Protein AF-A0A5R8MSC3-F1 (afdb_monomer)

Radius of gyration: 28.45 Å; Cα contacts (8 Å, |Δi|>4): 237; chains: 1; bounding box: 53×110×55 Å

Structure (mmCIF, N/CA/C/O backbone):
data_AF-A0A5R8MSC3-F1
#
_entry.id   AF-A0A5R8MSC3-F1
#
loop_
_atom_site.group_PDB
_atom_site.id
_atom_site.type_symbol
_atom_site.label_atom_id
_atom_site.label_alt_id
_atom_site.label_comp_id
_atom_site.label_asym_id
_atom_site.label_entity_id
_atom_site.label_seq_id
_atom_site.pdbx_PDB_ins_code
_atom_site.Cartn_x
_atom_site.Cartn_y
_atom_site.Cartn_z
_atom_site.occupancy
_atom_site.B_iso_or_equiv
_atom_site.auth_seq_id
_atom_site.auth_comp_id
_atom_site.auth_asym_id
_atom_site.auth_atom_id
_atom_site.pdbx_PDB_model_num
ATOM 1 N N . MET A 1 1 ? -16.675 35.770 7.345 1.00 39.44 1 MET A N 1
ATOM 2 C CA . MET A 1 1 ? -15.616 34.749 7.213 1.00 39.44 1 MET A CA 1
ATOM 3 C C . MET A 1 1 ? -14.345 35.502 6.873 1.00 39.44 1 MET A C 1
ATOM 5 O O . MET A 1 1 ? -14.343 36.122 5.819 1.00 39.44 1 MET A O 1
ATOM 9 N N . PRO A 1 2 ? -13.350 35.599 7.766 1.00 36.31 2 PRO A N 1
ATOM 10 C CA . PRO A 1 2 ? -12.109 36.269 7.411 1.00 36.31 2 PRO A CA 1
ATOM 11 C C . PRO A 1 2 ? -11.298 35.333 6.507 1.00 36.31 2 PRO A C 1
ATOM 13 O O . PRO A 1 2 ? -11.015 34.200 6.893 1.00 36.31 2 PRO A O 1
ATOM 16 N N . GLU A 1 3 ? -10.980 35.792 5.298 1.00 45.94 3 GLU A N 1
ATOM 17 C CA . GLU A 1 3 ? -9.987 35.163 4.428 1.00 45.94 3 GLU A CA 1
ATOM 18 C C . GLU A 1 3 ? -8.646 35.162 5.172 1.00 45.94 3 GLU A C 1
ATOM 20 O O . GLU A 1 3 ? -8.092 36.219 5.479 1.00 45.94 3 GLU A O 1
ATOM 25 N N . GLN A 1 4 ? -8.151 33.975 5.533 1.00 44.56 4 GLN A N 1
ATOM 26 C CA . GLN A 1 4 ? -6.782 33.839 6.017 1.00 44.56 4 GLN A CA 1
ATOM 27 C C . GLN A 1 4 ? -5.834 34.247 4.880 1.00 44.56 4 GLN A C 1
ATOM 29 O O . GLN A 1 4 ? -5.972 33.725 3.771 1.00 44.56 4 GLN A O 1
ATOM 34 N N . PRO A 1 5 ? -4.881 35.163 5.115 1.00 42.78 5 PRO A N 1
ATOM 35 C CA . PRO A 1 5 ? -3.926 35.543 4.089 1.00 42.78 5 PRO A CA 1
ATOM 36 C C . PRO A 1 5 ? -3.076 34.321 3.717 1.00 42.78 5 PRO A C 1
ATOM 38 O O . PRO A 1 5 ? -2.436 33.729 4.584 1.00 42.78 5 PRO A O 1
ATOM 41 N N . LEU A 1 6 ? -3.082 33.948 2.433 1.00 46.31 6 LEU A N 1
ATOM 42 C CA . LEU A 1 6 ? -2.172 32.965 1.837 1.00 46.31 6 LEU A CA 1
ATOM 43 C C . LEU A 1 6 ? -0.726 33.415 2.098 1.00 46.31 6 LEU A C 1
ATOM 45 O O . LEU A 1 6 ? -0.213 34.312 1.429 1.00 46.31 6 LEU A O 1
ATOM 49 N N . THR A 1 7 ? -0.080 32.841 3.112 1.00 52.81 7 THR A N 1
ATOM 50 C CA . THR A 1 7 ? 1.315 33.141 3.441 1.00 52.81 7 THR A CA 1
ATOM 51 C C . THR A 1 7 ? 2.248 32.393 2.487 1.00 52.81 7 THR A C 1
ATOM 53 O O . THR A 1 7 ? 1.992 31.252 2.106 1.00 52.81 7 THR A O 1
ATOM 56 N N . LEU A 1 8 ? 3.350 33.036 2.090 1.00 42.19 8 LEU A N 1
ATOM 57 C CA . LEU A 1 8 ? 4.358 32.461 1.187 1.00 42.19 8 LEU A CA 1
ATOM 58 C C . LEU A 1 8 ? 4.899 31.117 1.711 1.00 42.19 8 LEU A C 1
ATOM 60 O O . LEU A 1 8 ? 5.118 30.195 0.932 1.00 42.19 8 LEU A O 1
ATOM 64 N N . ASP A 1 9 ? 5.035 30.986 3.033 1.00 43.25 9 ASP A N 1
ATOM 65 C CA . ASP A 1 9 ? 5.458 29.749 3.694 1.00 43.25 9 ASP A CA 1
ATOM 66 C C . ASP A 1 9 ? 4.438 28.611 3.538 1.00 43.25 9 ASP A C 1
ATOM 68 O O . ASP A 1 9 ? 4.842 27.463 3.361 1.00 43.25 9 ASP A O 1
ATOM 72 N N . ALA A 1 10 ? 3.130 28.901 3.534 1.00 45.03 10 ALA A N 1
ATOM 73 C CA . ALA A 1 10 ? 2.102 27.891 3.272 1.00 45.03 10 ALA A CA 1
ATOM 74 C C . ALA A 1 10 ? 2.175 27.393 1.820 1.00 45.03 10 ALA A C 1
ATOM 76 O O . ALA A 1 10 ? 2.202 26.190 1.582 1.00 45.03 10 ALA A O 1
ATOM 77 N N . VAL A 1 11 ? 2.341 28.305 0.855 1.00 49.94 11 VAL A N 1
ATOM 78 C CA . VAL A 1 11 ? 2.483 27.961 -0.573 1.00 49.94 11 VAL A CA 1
ATOM 79 C C . VAL A 1 11 ? 3.760 27.152 -0.846 1.00 49.94 11 VAL A C 1
ATOM 81 O O . VAL A 1 11 ? 3.742 26.195 -1.618 1.00 49.94 11 VAL A O 1
ATOM 84 N N . LEU A 1 12 ? 4.878 27.504 -0.202 1.00 44.25 12 LEU A N 1
ATOM 85 C CA . LEU A 1 12 ? 6.143 26.770 -0.325 1.00 44.25 12 LEU A CA 1
ATOM 86 C C . LEU A 1 12 ? 6.082 25.390 0.346 1.00 44.25 12 LEU A C 1
ATOM 88 O O . LEU A 1 12 ? 6.672 24.437 -0.167 1.00 44.25 12 LEU A O 1
ATOM 92 N N . THR A 1 13 ? 5.355 25.270 1.459 1.00 59.59 13 THR A N 1
ATOM 93 C CA . THR A 1 13 ? 5.115 23.986 2.132 1.00 59.59 13 THR A CA 1
ATOM 94 C C . THR A 1 13 ? 4.246 23.080 1.262 1.00 59.59 13 THR A C 1
ATOM 96 O O . THR A 1 13 ? 4.599 21.919 1.051 1.00 59.59 13 THR A O 1
ATOM 99 N N . ASP A 1 14 ? 3.183 23.621 0.667 1.00 60.06 14 ASP A N 1
ATOM 100 C CA . ASP A 1 14 ? 2.300 22.886 -0.237 1.00 60.06 14 ASP A CA 1
ATOM 101 C C . ASP A 1 14 ? 3.045 22.403 -1.493 1.00 60.06 14 ASP A C 1
ATOM 103 O O . ASP A 1 14 ? 2.946 21.229 -1.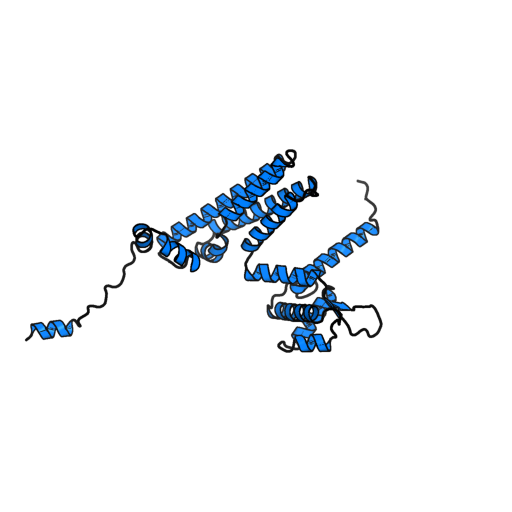855 1.00 60.06 14 ASP A O 1
ATOM 107 N N . GLU A 1 15 ? 3.878 23.239 -2.124 1.00 69.12 15 GLU A N 1
ATOM 108 C CA . GLU A 1 15 ? 4.676 22.816 -3.288 1.00 69.12 15 GLU A CA 1
ATOM 109 C C . GLU A 1 15 ? 5.750 21.782 -2.905 1.00 69.12 15 GLU A C 1
ATOM 111 O O . GLU A 1 15 ? 6.013 20.835 -3.654 1.00 69.12 15 GLU A O 1
ATOM 116 N N . ALA A 1 16 ? 6.352 21.891 -1.715 1.00 67.06 16 ALA A N 1
ATOM 117 C CA . ALA A 1 16 ? 7.293 20.890 -1.214 1.00 67.06 16 ALA A CA 1
ATOM 118 C C . ALA A 1 16 ? 6.611 19.527 -0.998 1.00 67.06 16 ALA A C 1
ATOM 120 O O . ALA A 1 16 ? 7.156 18.489 -1.402 1.00 67.06 16 ALA A O 1
ATOM 121 N N . VAL A 1 17 ? 5.403 19.523 -0.435 1.00 66.50 17 VAL A N 1
ATOM 122 C CA . VAL A 1 17 ? 4.570 18.328 -0.251 1.00 66.50 17 VAL A CA 1
ATOM 123 C C . VAL A 1 17 ? 4.175 17.732 -1.606 1.00 66.50 17 VAL A C 1
ATOM 125 O O . VAL A 1 17 ? 4.428 16.550 -1.858 1.00 66.50 17 VAL A O 1
ATOM 128 N N . LEU A 1 18 ? 3.678 18.551 -2.537 1.00 69.19 18 LEU A N 1
ATOM 129 C CA . LEU A 1 18 ? 3.326 18.126 -3.897 1.00 69.19 18 LEU A CA 1
ATOM 130 C C . LEU A 1 18 ? 4.524 17.543 -4.652 1.00 69.19 18 LEU A C 1
ATOM 132 O O . LEU A 1 18 ? 4.409 16.504 -5.306 1.00 69.19 18 LEU A O 1
ATOM 136 N N . SER A 1 19 ? 5.703 18.153 -4.525 1.00 72.44 19 SER A N 1
ATOM 137 C CA . SER A 1 19 ? 6.930 17.632 -5.130 1.00 72.44 19 SER A CA 1
ATOM 138 C C . SER A 1 19 ? 7.329 16.266 -4.561 1.00 72.44 19 SER A C 1
ATOM 140 O O . SER A 1 19 ? 7.958 15.466 -5.256 1.00 72.44 19 SER A O 1
ATOM 142 N N . THR A 1 20 ? 6.987 15.986 -3.302 1.00 71.50 20 THR A N 1
ATOM 143 C CA . THR A 1 20 ? 7.255 14.701 -2.646 1.00 71.50 20 THR A CA 1
ATOM 144 C C . THR A 1 20 ? 6.290 13.635 -3.153 1.00 71.50 20 THR A C 1
ATOM 146 O O . THR A 1 20 ? 6.746 12.562 -3.545 1.00 71.50 20 THR A O 1
ATOM 149 N N . TYR A 1 21 ? 4.996 13.954 -3.272 1.00 69.38 21 TYR A N 1
ATOM 150 C CA . TYR A 1 21 ? 4.009 13.057 -3.882 1.00 69.38 21 TYR A CA 1
ATOM 151 C C . TYR A 1 21 ? 4.356 12.710 -5.333 1.00 69.38 21 TYR A C 1
ATOM 153 O O . TYR A 1 21 ? 4.393 11.531 -5.688 1.00 69.38 21 TYR A O 1
ATOM 161 N N . ARG A 1 22 ? 4.702 13.709 -6.159 1.00 77.38 22 ARG A N 1
ATOM 162 C CA . ARG A 1 22 ? 5.134 13.486 -7.553 1.00 77.38 22 ARG A CA 1
ATOM 163 C C . ARG A 1 22 ? 6.330 12.535 -7.626 1.00 77.38 22 ARG A C 1
ATOM 165 O O . ARG A 1 22 ? 6.333 11.614 -8.435 1.00 77.38 22 ARG A O 1
ATOM 172 N N . ARG A 1 23 ? 7.323 12.719 -6.748 1.00 78.69 23 ARG A N 1
ATOM 173 C CA . ARG A 1 23 ? 8.507 11.850 -6.683 1.00 78.69 23 ARG A CA 1
ATOM 174 C C . ARG A 1 23 ? 8.166 10.433 -6.240 1.00 78.69 23 ARG A C 1
ATOM 176 O O . ARG A 1 23 ? 8.710 9.497 -6.818 1.00 78.69 23 ARG A O 1
ATOM 183 N N . MET A 1 24 ? 7.289 10.275 -5.253 1.00 74.62 24 MET A N 1
ATOM 184 C CA . MET A 1 24 ? 6.881 8.970 -4.727 1.00 74.62 24 MET A CA 1
ATOM 185 C C . MET A 1 24 ? 6.206 8.106 -5.799 1.00 74.62 24 MET A C 1
ATOM 187 O O . MET A 1 24 ? 6.520 6.928 -5.918 1.00 74.62 24 MET A O 1
ATOM 191 N N . PHE A 1 25 ? 5.355 8.696 -6.640 1.00 71.38 25 PHE A N 1
ATOM 192 C CA . PHE A 1 25 ? 4.614 7.958 -7.672 1.00 71.38 25 PHE A CA 1
ATOM 193 C C . PHE A 1 25 ? 5.224 8.040 -9.077 1.00 71.38 25 PHE A C 1
ATOM 195 O O . PHE A 1 25 ? 4.659 7.504 -10.027 1.00 71.38 25 PHE A O 1
ATOM 202 N N . ALA A 1 26 ? 6.401 8.652 -9.237 1.00 76.25 26 ALA A N 1
ATOM 203 C CA . ALA A 1 26 ? 7.040 8.816 -10.545 1.00 76.25 26 ALA A CA 1
ATOM 204 C C . ALA A 1 26 ? 7.298 7.485 -11.270 1.00 76.25 26 ALA A C 1
ATOM 206 O O . ALA A 1 26 ? 7.206 7.402 -12.497 1.00 76.25 26 ALA A O 1
ATOM 207 N N . ALA A 1 27 ? 7.565 6.423 -10.508 1.00 68.94 27 ALA A N 1
ATOM 208 C CA . ALA A 1 27 ? 7.772 5.079 -11.031 1.00 68.94 27 ALA A CA 1
ATOM 209 C C . ALA A 1 27 ? 6.510 4.473 -11.688 1.00 68.94 27 ALA A C 1
ATOM 211 O O . ALA A 1 27 ? 6.629 3.592 -12.534 1.00 68.94 27 ALA A O 1
ATOM 212 N N . LEU A 1 28 ? 5.331 5.015 -11.372 1.00 64.75 28 LEU A N 1
ATOM 213 C CA . LEU A 1 28 ? 4.032 4.638 -11.928 1.00 64.75 28 LEU A CA 1
ATOM 214 C C . LEU A 1 28 ? 3.464 5.651 -12.917 1.00 64.75 28 LEU A C 1
ATOM 216 O O . LEU A 1 28 ? 2.368 5.444 -13.421 1.00 64.75 28 LEU A O 1
ATOM 220 N N . ALA A 1 29 ? 4.157 6.747 -13.203 1.00 68.12 29 ALA A N 1
ATOM 221 C CA . ALA A 1 29 ? 3.641 7.768 -14.104 1.00 68.12 29 ALA A CA 1
ATOM 222 C C . ALA A 1 29 ? 4.010 7.475 -15.566 1.00 68.12 29 ALA A C 1
ATOM 224 O O . ALA A 1 29 ? 5.189 7.296 -15.879 1.00 68.12 29 ALA A O 1
ATOM 225 N N . ARG A 1 30 ? 3.013 7.449 -16.455 1.00 61.94 30 ARG A N 1
ATOM 226 C CA . ARG A 1 30 ? 3.160 7.418 -17.919 1.00 61.94 30 ARG A CA 1
ATOM 227 C C . ARG A 1 30 ? 3.506 8.805 -18.466 1.00 61.94 30 ARG A C 1
ATOM 229 O O . ARG A 1 30 ? 4.348 8.921 -19.347 1.00 61.94 30 ARG A O 1
ATOM 236 N N . ASP A 1 31 ? 2.879 9.839 -17.901 1.00 59.72 31 ASP A N 1
ATOM 237 C CA . ASP A 1 31 ? 3.175 11.272 -18.066 1.00 59.72 31 ASP A CA 1
ATOM 238 C C . ASP A 1 31 ? 2.659 12.034 -16.820 1.00 59.72 31 ASP A C 1
ATOM 240 O O . ASP A 1 31 ? 2.150 11.399 -15.895 1.00 59.72 31 ASP A O 1
ATOM 244 N N . SER A 1 32 ? 2.749 13.370 -16.789 1.00 48.38 32 SER A N 1
ATOM 245 C CA . SER A 1 32 ? 2.344 14.317 -15.720 1.00 48.38 32 SER A CA 1
ATOM 246 C C . SER A 1 32 ? 0.888 14.242 -15.197 1.00 48.38 32 SER A C 1
ATOM 248 O O . SER A 1 32 ? 0.436 15.148 -14.500 1.00 48.38 32 SER A O 1
ATOM 250 N N . GLY A 1 33 ? 0.163 13.152 -15.459 1.00 48.44 33 GLY A N 1
ATOM 251 C CA . GLY A 1 33 ? -1.153 12.864 -14.888 1.00 48.44 33 GLY A CA 1
ATOM 252 C C . GLY A 1 33 ? -1.737 11.477 -15.199 1.00 48.44 33 GLY A C 1
ATOM 253 O O . GLY A 1 33 ? -2.902 11.253 -14.891 1.00 48.44 33 GLY A O 1
ATOM 254 N N . ALA A 1 34 ? -0.983 10.550 -15.805 1.00 54.94 34 ALA A N 1
ATOM 255 C CA . ALA A 1 34 ? -1.491 9.229 -16.201 1.00 54.94 34 ALA A CA 1
ATOM 256 C C . ALA A 1 34 ? -0.652 8.099 -15.592 1.00 54.94 34 ALA A C 1
ATOM 258 O O . ALA A 1 34 ? 0.567 8.231 -15.497 1.00 54.94 34 ALA A O 1
ATOM 259 N N . VAL A 1 35 ? -1.292 6.995 -15.197 1.00 62.44 35 VAL A N 1
ATOM 260 C CA . VAL A 1 35 ? -0.618 5.799 -14.659 1.00 62.44 35 VAL A CA 1
ATOM 261 C C . VAL A 1 35 ? -0.049 4.956 -15.811 1.00 62.44 35 VAL A C 1
ATOM 263 O O . VAL A 1 35 ? -0.645 4.902 -16.885 1.00 62.44 35 VAL A O 1
ATOM 266 N N . VAL A 1 36 ? 1.120 4.344 -15.607 1.00 66.31 36 VAL A N 1
ATOM 267 C CA . VAL A 1 36 ? 1.769 3.412 -16.541 1.00 66.31 36 VAL A CA 1
ATOM 268 C C . VAL A 1 36 ? 0.876 2.193 -16.755 1.00 66.31 36 VAL A C 1
ATOM 270 O O . VAL A 1 36 ? 0.491 1.522 -15.803 1.00 66.31 36 VAL A O 1
ATOM 273 N N . ASP A 1 37 ? 0.583 1.914 -18.018 1.00 64.25 37 ASP A N 1
ATOM 274 C CA . ASP A 1 37 ? -0.149 0.749 -18.515 1.00 64.25 37 ASP A CA 1
ATOM 275 C C . ASP A 1 37 ? 0.779 -0.357 -19.054 1.00 64.25 37 ASP A C 1
ATOM 277 O O . ASP A 1 37 ? 0.338 -1.489 -19.237 1.00 64.25 37 ASP A O 1
ATOM 281 N N . ASP A 1 38 ? 2.062 -0.048 -19.264 1.00 72.50 38 ASP A N 1
ATOM 282 C CA . ASP A 1 38 ? 3.081 -0.971 -19.774 1.00 72.50 38 ASP A CA 1
ATOM 283 C C . ASP A 1 38 ? 4.093 -1.378 -18.676 1.00 72.50 38 ASP A C 1
ATOM 285 O O . ASP A 1 38 ? 4.892 -0.537 -18.240 1.00 72.50 38 ASP A O 1
ATOM 289 N N . PRO A 1 39 ? 4.117 -2.656 -18.244 1.00 75.50 39 PRO A N 1
ATOM 290 C CA . PRO A 1 39 ? 5.069 -3.164 -17.254 1.00 75.50 39 PRO A CA 1
ATOM 291 C C . PRO A 1 39 ? 6.540 -2.877 -17.588 1.00 75.50 39 PRO A C 1
ATOM 293 O O . PRO A 1 39 ? 7.329 -2.613 -16.679 1.00 75.50 39 PRO A O 1
ATOM 296 N N . VAL A 1 40 ? 6.904 -2.818 -18.875 1.00 81.19 40 VAL A N 1
ATOM 297 C CA . VAL A 1 40 ? 8.289 -2.574 -19.315 1.00 81.19 40 VAL A CA 1
ATOM 298 C C . VAL A 1 40 ? 8.796 -1.203 -18.854 1.00 81.19 40 VAL A C 1
ATOM 300 O O . VAL A 1 40 ? 9.970 -1.029 -18.519 1.00 81.19 40 VAL A O 1
ATOM 303 N N . LEU A 1 41 ? 7.912 -0.206 -18.758 1.00 81.00 41 LEU A N 1
ATOM 304 C CA . LEU A 1 41 ? 8.268 1.128 -18.268 1.00 81.00 41 LEU A CA 1
ATOM 305 C C . LEU A 1 41 ? 8.571 1.139 -16.761 1.00 81.00 41 LEU A C 1
ATOM 307 O O . LEU A 1 41 ? 9.343 1.988 -16.293 1.00 81.00 41 LEU A O 1
ATOM 311 N N . VAL A 1 42 ? 7.986 0.212 -16.000 1.00 81.94 42 VAL A N 1
ATOM 312 C CA . VAL A 1 42 ? 8.316 -0.003 -14.585 1.00 81.94 42 VAL A CA 1
ATOM 313 C C . VAL A 1 42 ? 9.669 -0.710 -14.473 1.00 81.94 42 VAL A C 1
ATOM 315 O O . VAL A 1 42 ? 10.518 -0.257 -13.704 1.00 81.94 42 VAL A O 1
ATOM 318 N N . ASP A 1 43 ? 9.924 -1.718 -15.313 1.00 87.12 43 ASP A N 1
ATOM 319 C CA . ASP A 1 43 ? 11.198 -2.455 -15.356 1.00 87.12 43 ASP A CA 1
ATOM 320 C C . ASP A 1 43 ? 12.395 -1.546 -15.703 1.00 87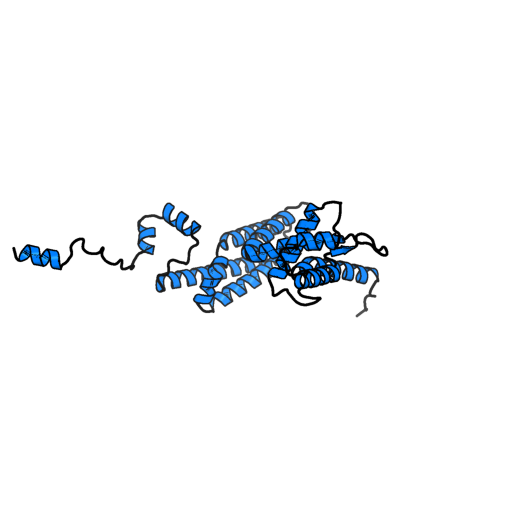.12 43 ASP A C 1
ATOM 322 O O . ASP A 1 43 ? 13.464 -1.636 -15.089 1.00 87.12 43 ASP A O 1
ATOM 326 N N . ILE A 1 44 ? 12.221 -0.602 -16.638 1.00 89.69 44 ILE A N 1
ATOM 327 C CA . ILE A 1 44 ? 13.245 0.411 -16.956 1.00 89.69 44 ILE A CA 1
ATOM 328 C C . ILE A 1 44 ? 13.533 1.301 -15.737 1.00 89.69 44 ILE A C 1
ATOM 330 O O . ILE A 1 44 ? 14.695 1.590 -15.443 1.00 89.69 44 ILE A O 1
ATOM 334 N N . ALA A 1 45 ? 12.496 1.753 -15.019 1.00 88.75 45 ALA A N 1
ATOM 335 C CA . ALA A 1 45 ? 12.674 2.590 -13.830 1.00 88.75 45 ALA A CA 1
ATOM 336 C C . ALA A 1 45 ? 13.412 1.835 -12.714 1.00 88.75 45 ALA A C 1
ATOM 338 O O . ALA A 1 45 ? 14.292 2.404 -12.069 1.00 88.75 45 ALA A O 1
ATOM 339 N N . GLU A 1 46 ? 13.102 0.552 -12.533 1.00 89.06 46 GLU A N 1
ATOM 340 C CA . GLU A 1 46 ? 13.803 -0.328 -11.601 1.00 89.06 46 GLU A CA 1
ATOM 341 C C . GLU A 1 46 ? 15.273 -0.497 -11.970 1.00 89.06 46 GLU A C 1
ATOM 343 O O . GLU A 1 46 ? 16.147 -0.257 -11.139 1.00 89.06 46 GLU A O 1
ATOM 348 N N . THR A 1 47 ? 15.546 -0.818 -13.235 1.00 92.69 47 THR A N 1
ATOM 349 C CA . THR A 1 47 ? 16.912 -0.992 -13.743 1.00 92.69 47 THR A CA 1
ATOM 350 C C . THR A 1 47 ? 17.740 0.280 -13.533 1.00 92.69 47 THR A C 1
ATOM 352 O O . THR A 1 47 ? 18.902 0.214 -13.133 1.00 92.69 47 THR A O 1
ATOM 355 N N . LEU A 1 48 ? 17.140 1.458 -13.743 1.00 92.12 48 LEU A N 1
ATOM 356 C CA . LEU A 1 48 ? 17.797 2.738 -13.478 1.00 92.12 48 LEU A CA 1
ATOM 357 C C . LEU A 1 48 ? 18.077 2.961 -11.996 1.00 92.12 48 LEU A C 1
ATOM 359 O O . LEU A 1 48 ? 19.184 3.363 -11.644 1.00 92.12 48 LEU A O 1
ATOM 363 N N . PHE A 1 49 ? 17.096 2.735 -11.123 1.00 90.50 49 PHE A N 1
ATOM 364 C CA . PHE A 1 49 ? 17.285 2.937 -9.688 1.00 90.50 49 PHE A CA 1
ATOM 365 C C . PHE A 1 49 ? 18.286 1.949 -9.085 1.00 90.50 49 PHE A C 1
ATOM 367 O O . PHE A 1 49 ? 19.079 2.365 -8.241 1.00 90.50 49 PHE A O 1
ATOM 374 N N . ALA A 1 50 ? 18.322 0.703 -9.563 1.00 90.50 50 ALA A N 1
ATOM 375 C CA . ALA A 1 50 ? 19.360 -0.262 -9.213 1.00 90.50 50 ALA A CA 1
ATOM 376 C C . ALA A 1 50 ? 20.747 0.243 -9.637 1.00 90.50 50 ALA A C 1
ATOM 378 O O . ALA A 1 50 ? 21.646 0.327 -8.805 1.00 90.50 50 ALA A O 1
ATOM 379 N N . ALA A 1 51 ? 20.896 0.709 -10.883 1.00 92.94 51 ALA A N 1
ATOM 380 C CA . ALA A 1 51 ? 22.158 1.272 -11.361 1.00 92.94 51 ALA A CA 1
ATOM 381 C C . ALA A 1 51 ? 22.605 2.503 -10.548 1.00 92.94 51 ALA A C 1
ATOM 383 O O . ALA A 1 51 ? 23.793 2.670 -10.280 1.00 92.94 51 ALA A O 1
ATOM 384 N N . PHE A 1 52 ? 21.673 3.368 -10.128 1.00 90.88 52 PHE A N 1
ATOM 385 C CA . PHE A 1 52 ? 21.991 4.497 -9.247 1.00 90.88 52 PHE A CA 1
ATOM 386 C C . PHE A 1 52 ? 22.429 4.049 -7.849 1.00 90.88 52 PHE A C 1
ATOM 388 O O . PHE A 1 52 ? 23.310 4.681 -7.272 1.00 90.88 52 PHE A O 1
ATOM 395 N N . ALA A 1 53 ? 21.819 2.996 -7.301 1.00 87.44 53 ALA A N 1
ATOM 396 C CA . ALA A 1 53 ? 22.202 2.445 -6.006 1.00 87.44 53 ALA A CA 1
ATOM 397 C C . ALA A 1 53 ? 23.593 1.789 -6.060 1.00 87.44 53 ALA A C 1
ATOM 399 O O . ALA A 1 53 ? 24.401 2.004 -5.160 1.00 87.44 53 ALA A O 1
ATOM 400 N N . GLU A 1 54 ? 23.892 1.054 -7.133 1.00 89.62 54 GLU A N 1
ATOM 401 C CA . GLU A 1 54 ? 25.193 0.411 -7.361 1.00 89.62 54 GLU A CA 1
ATOM 402 C C . GLU A 1 54 ? 26.320 1.421 -7.610 1.00 89.62 54 GLU A C 1
ATOM 404 O O . GLU A 1 54 ? 27.442 1.217 -7.153 1.00 89.62 54 GLU A O 1
ATOM 409 N N . ALA A 1 55 ? 26.029 2.534 -8.290 1.00 85.69 55 ALA A N 1
ATOM 410 C CA . ALA A 1 55 ? 27.007 3.593 -8.544 1.00 85.69 55 ALA A CA 1
ATOM 411 C C . ALA A 1 55 ? 27.412 4.385 -7.287 1.00 85.69 55 ALA A C 1
ATOM 413 O O . ALA A 1 55 ? 28.418 5.098 -7.309 1.00 85.69 55 ALA A O 1
ATOM 414 N N . GLY A 1 56 ? 26.639 4.299 -6.198 1.00 75.31 56 GLY A N 1
ATOM 415 C CA . GLY A 1 56 ? 26.931 4.985 -4.940 1.00 75.31 56 GLY A CA 1
ATOM 416 C C . GLY A 1 56 ? 27.132 6.496 -5.116 1.00 75.31 56 GLY A C 1
ATOM 417 O O . GLY A 1 56 ? 26.247 7.209 -5.590 1.00 75.31 56 GLY A O 1
ATOM 418 N N . GLU A 1 57 ? 28.305 6.996 -4.723 1.00 73.75 57 GLU A N 1
ATOM 419 C CA . GLU A 1 57 ? 28.652 8.425 -4.788 1.00 73.75 57 GLU A CA 1
ATOM 420 C C . GLU A 1 57 ? 29.050 8.911 -6.191 1.00 73.75 57 GLU A C 1
ATOM 422 O O . GLU A 1 57 ? 29.160 10.120 -6.418 1.00 73.75 57 GLU A O 1
ATOM 427 N N . GLU A 1 58 ? 29.281 8.004 -7.145 1.00 72.44 58 GLU A N 1
ATOM 428 C CA . GLU A 1 58 ? 29.865 8.373 -8.439 1.00 72.44 58 GLU A CA 1
ATOM 429 C C . GLU A 1 58 ? 28.864 9.056 -9.385 1.00 72.44 58 GLU A C 1
ATOM 431 O O . GLU A 1 58 ? 29.285 9.795 -10.287 1.00 72.44 58 GLU A O 1
ATOM 436 N N . TRP A 1 59 ? 27.557 8.936 -9.097 1.00 84.25 59 TRP A N 1
ATOM 437 C CA . TRP A 1 59 ? 26.440 9.421 -9.920 1.00 84.25 59 TRP A CA 1
ATOM 438 C C . TRP A 1 59 ? 26.451 8.809 -11.333 1.00 84.25 59 TRP A C 1
ATOM 440 O O . TRP A 1 59 ? 27.443 8.240 -11.772 1.00 84.25 59 TRP A O 1
ATOM 450 N N . LEU A 1 60 ? 25.351 8.923 -12.085 1.00 90.19 60 LEU A N 1
ATOM 451 C CA . LEU A 1 60 ? 25.299 8.363 -13.446 1.00 90.19 60 LEU A CA 1
ATOM 452 C C . LEU A 1 60 ? 25.265 9.444 -14.516 1.00 90.19 60 LEU A C 1
ATOM 454 O O . LEU A 1 60 ? 24.563 10.447 -14.375 1.00 90.19 60 LEU A O 1
ATOM 458 N N . THR A 1 61 ? 25.980 9.210 -15.615 1.00 91.44 61 THR A N 1
ATOM 459 C CA . THR A 1 61 ? 25.796 9.937 -16.873 1.00 91.44 61 THR A CA 1
ATOM 460 C C . THR A 1 61 ? 24.664 9.350 -17.707 1.00 91.44 61 THR A C 1
ATOM 462 O O . THR A 1 61 ? 24.208 8.232 -17.468 1.00 91.44 61 THR A O 1
ATOM 465 N N . HIS A 1 62 ? 24.203 10.091 -18.719 1.00 90.56 62 HIS A N 1
ATOM 466 C CA . HIS A 1 62 ? 23.209 9.570 -19.663 1.00 90.56 62 HIS A CA 1
ATOM 467 C C . HIS A 1 62 ? 23.690 8.298 -20.379 1.00 90.56 62 HIS A C 1
ATOM 469 O O . HIS A 1 62 ? 22.927 7.344 -20.494 1.00 90.56 62 HIS A O 1
ATOM 475 N N . GLU A 1 63 ? 24.962 8.239 -20.776 1.00 90.19 63 GLU A N 1
ATOM 476 C CA . GLU A 1 63 ? 25.549 7.049 -21.405 1.00 90.19 63 GLU A CA 1
ATOM 477 C C . GLU A 1 63 ? 25.571 5.847 -20.454 1.00 90.19 63 GLU A C 1
ATOM 479 O O . GLU A 1 63 ? 25.214 4.740 -20.854 1.00 90.19 63 GLU A O 1
ATOM 484 N N . GLN A 1 64 ? 25.912 6.058 -19.178 1.00 92.56 64 GLN A N 1
ATOM 485 C CA . GLN A 1 64 ? 25.883 4.996 -18.168 1.00 92.56 64 GLN A CA 1
ATOM 486 C C . GLN A 1 64 ? 24.450 4.519 -17.887 1.00 92.56 64 GLN A C 1
ATOM 488 O O . GLN A 1 64 ? 24.210 3.314 -17.819 1.00 92.56 64 GLN A O 1
ATOM 493 N N . MET A 1 65 ? 23.478 5.438 -17.809 1.00 94.44 65 MET A N 1
ATOM 494 C CA . MET A 1 65 ? 22.052 5.096 -17.708 1.00 94.44 65 MET A CA 1
ATOM 495 C C . MET A 1 65 ? 21.591 4.262 -18.914 1.00 94.44 65 MET A C 1
ATOM 497 O O . MET A 1 65 ? 20.927 3.235 -18.750 1.00 94.44 65 MET A O 1
ATOM 501 N N . ARG A 1 66 ? 21.992 4.659 -20.127 1.00 94.94 66 ARG A N 1
ATOM 502 C CA . ARG A 1 66 ? 21.674 3.941 -21.367 1.00 94.94 66 ARG A CA 1
ATOM 503 C C . ARG A 1 66 ? 22.313 2.553 -21.415 1.00 94.94 66 ARG A C 1
ATOM 505 O O . ARG A 1 66 ? 21.682 1.618 -21.912 1.00 94.94 66 ARG A O 1
ATOM 512 N N . PHE A 1 67 ? 23.539 2.415 -20.913 1.00 94.06 67 PHE A N 1
ATOM 513 C CA . PHE A 1 67 ? 24.256 1.143 -20.833 1.00 94.06 67 PHE A CA 1
ATOM 514 C C . PHE A 1 67 ? 23.615 0.175 -19.829 1.00 94.06 67 PHE A C 1
ATOM 516 O O . PHE A 1 67 ? 23.476 -1.019 -20.123 1.00 94.06 67 PHE A O 1
ATOM 523 N N . ALA A 1 68 ? 23.182 0.680 -18.670 1.00 94.12 68 ALA A N 1
ATOM 524 C CA . ALA A 1 68 ? 22.442 -0.107 -17.685 1.00 94.12 68 ALA A CA 1
ATOM 525 C C . ALA A 1 68 ? 21.132 -0.646 -18.284 1.00 94.12 68 ALA A C 1
ATOM 527 O O . ALA A 1 68 ? 20.846 -1.836 -18.195 1.00 94.12 68 ALA A O 1
ATOM 528 N N . CYS A 1 69 ? 20.400 0.198 -19.015 1.00 95.00 69 CYS A N 1
ATOM 529 C CA . CYS A 1 69 ? 19.132 -0.151 -19.661 1.00 95.00 69 CYS A CA 1
ATOM 530 C C . CYS A 1 69 ? 19.283 -0.765 -21.066 1.00 95.00 69 CYS A C 1
ATOM 532 O O . CYS A 1 69 ? 18.371 -0.673 -21.886 1.00 95.00 69 CYS A O 1
ATOM 534 N N . ARG A 1 70 ? 20.423 -1.391 -21.389 1.00 94.81 70 ARG A N 1
ATOM 535 C CA . ARG A 1 70 ? 20.697 -1.879 -22.757 1.00 94.81 70 ARG A CA 1
ATOM 536 C C . ARG A 1 70 ? 19.776 -2.984 -23.267 1.00 94.81 70 ARG A C 1
ATOM 538 O O . ARG A 1 70 ? 19.702 -3.166 -24.477 1.00 94.81 70 ARG A O 1
ATOM 545 N N . ALA A 1 71 ? 19.102 -3.688 -22.363 1.00 93.19 71 ALA A N 1
ATOM 546 C CA . ALA A 1 71 ? 18.133 -4.724 -22.700 1.00 93.19 71 ALA A CA 1
ATOM 547 C C . ALA A 1 71 ? 16.822 -4.159 -23.281 1.00 93.19 71 ALA A C 1
ATOM 549 O O . ALA A 1 71 ? 16.076 -4.906 -23.907 1.00 93.19 71 ALA A O 1
ATOM 550 N N . TYR A 1 72 ? 16.554 -2.861 -23.102 1.00 92.81 72 TYR A N 1
ATOM 551 C CA . TYR A 1 72 ? 15.305 -2.226 -23.519 1.00 92.81 72 TYR A CA 1
ATOM 552 C C . TYR A 1 72 ? 15.469 -1.405 -24.811 1.00 92.81 72 TYR A C 1
ATOM 554 O O . TYR A 1 72 ? 16.570 -0.909 -25.097 1.00 92.81 72 TYR A O 1
ATOM 562 N N . PRO A 1 73 ? 14.385 -1.215 -25.588 1.00 92.81 73 PRO A N 1
ATOM 563 C CA . PRO A 1 73 ? 14.378 -0.321 -26.743 1.00 92.81 73 PRO A CA 1
ATOM 564 C C . PRO A 1 73 ? 14.769 1.118 -26.372 1.00 92.81 73 PRO A C 1
ATOM 566 O O . PRO A 1 73 ? 14.392 1.634 -25.317 1.00 92.81 73 PRO A O 1
ATOM 569 N N . ALA A 1 74 ? 15.548 1.772 -27.239 1.00 90.69 74 ALA A N 1
ATOM 570 C CA . ALA A 1 74 ? 16.109 3.098 -26.960 1.00 90.69 74 ALA A CA 1
ATOM 571 C C . ALA A 1 74 ? 15.025 4.178 -26.808 1.00 90.69 74 ALA A C 1
ATOM 573 O O . ALA A 1 74 ? 15.101 5.009 -25.910 1.00 90.69 74 ALA A O 1
ATOM 574 N N . ASP A 1 75 ? 13.988 4.114 -27.637 1.00 89.50 75 ASP A N 1
ATOM 575 C CA . ASP A 1 75 ? 12.827 5.001 -27.610 1.00 89.50 75 ASP A CA 1
ATOM 576 C C . ASP A 1 75 ? 12.042 4.894 -26.294 1.00 89.50 75 ASP A C 1
ATOM 578 O O . ASP A 1 75 ? 11.662 5.913 -25.710 1.00 89.50 75 ASP A O 1
ATOM 582 N N . GLN A 1 76 ? 11.850 3.675 -25.781 1.00 89.12 76 GLN A N 1
ATOM 583 C CA . GLN A 1 76 ? 11.186 3.448 -24.496 1.00 89.12 76 GLN A CA 1
ATOM 584 C C . GLN A 1 76 ? 12.031 3.958 -23.328 1.00 89.12 76 GLN A C 1
ATOM 586 O O . GLN A 1 76 ? 11.504 4.604 -22.420 1.00 89.12 76 GLN A O 1
ATOM 591 N N . PHE A 1 77 ? 13.344 3.723 -23.374 1.00 92.69 77 PHE A N 1
ATOM 592 C CA . PHE A 1 77 ? 14.283 4.261 -22.396 1.00 92.69 77 PHE A CA 1
ATOM 593 C C . PHE A 1 77 ? 14.260 5.796 -22.364 1.00 92.69 77 PHE A C 1
ATOM 595 O O . PHE A 1 77 ? 14.084 6.378 -21.293 1.00 92.69 77 PHE A O 1
ATOM 602 N N . ASP A 1 78 ? 14.387 6.454 -23.518 1.00 91.44 78 ASP A N 1
ATOM 603 C CA . ASP A 1 78 ? 14.432 7.917 -23.606 1.00 91.44 78 ASP A CA 1
ATOM 604 C C . ASP A 1 78 ? 13.118 8.542 -23.137 1.00 91.44 78 ASP A C 1
ATOM 606 O O . ASP A 1 78 ? 13.108 9.507 -22.361 1.00 91.44 78 ASP A O 1
ATOM 610 N N . ASN A 1 79 ? 11.994 7.946 -23.546 1.00 88.88 79 ASN A N 1
ATOM 611 C CA . ASN A 1 79 ? 10.677 8.326 -23.062 1.00 88.88 79 ASN A CA 1
ATOM 612 C C . ASN A 1 79 ? 10.597 8.205 -21.533 1.00 88.88 79 ASN A C 1
ATOM 614 O O . ASN A 1 79 ? 10.195 9.150 -20.845 1.00 88.88 79 ASN A O 1
ATOM 618 N N . ARG A 1 80 ? 11.039 7.072 -20.979 1.00 89.94 80 ARG A N 1
ATOM 619 C CA . ARG A 1 80 ? 10.963 6.826 -19.542 1.00 89.94 80 ARG A CA 1
ATOM 620 C C . ARG A 1 80 ? 11.849 7.773 -18.744 1.00 89.94 80 ARG A C 1
ATOM 622 O O . ARG A 1 80 ? 11.395 8.349 -17.754 1.00 89.94 80 ARG A O 1
ATOM 629 N N . LEU A 1 81 ? 13.083 7.981 -19.192 1.00 91.75 81 LEU A N 1
ATOM 630 C CA . LEU A 1 81 ? 14.030 8.890 -18.560 1.00 91.75 81 LEU A CA 1
ATOM 631 C C . LEU A 1 81 ? 13.491 10.326 -18.538 1.00 91.75 81 LEU A C 1
ATOM 633 O O . LEU A 1 81 ? 13.598 11.009 -17.517 1.00 91.75 81 LEU A O 1
ATOM 637 N N . ARG A 1 82 ? 12.861 10.778 -19.628 1.00 90.00 82 ARG A N 1
ATOM 638 C CA . ARG A 1 82 ? 12.209 12.093 -19.701 1.00 90.00 82 ARG A CA 1
ATOM 639 C C . ARG A 1 82 ? 11.118 12.247 -18.639 1.00 90.00 82 ARG A C 1
ATOM 641 O O . ARG A 1 82 ? 11.094 13.269 -17.954 1.00 90.00 82 ARG A O 1
ATOM 648 N N . VAL A 1 83 ? 10.259 11.243 -18.458 1.00 87.69 83 VAL A N 1
ATOM 649 C CA . VAL A 1 83 ? 9.186 11.271 -17.445 1.00 87.69 83 VAL A CA 1
ATOM 650 C C . VAL A 1 83 ? 9.758 11.291 -16.025 1.00 87.69 83 VAL A C 1
ATOM 652 O O . VAL A 1 83 ? 9.366 12.128 -15.210 1.00 87.69 83 VAL A O 1
ATOM 655 N N . LEU A 1 84 ? 10.743 10.436 -15.733 1.00 89.00 84 LEU A N 1
ATOM 656 C CA . LEU A 1 84 ? 11.397 10.403 -14.420 1.00 89.00 84 LEU A CA 1
ATOM 657 C C . LEU A 1 84 ? 12.104 11.729 -14.092 1.00 89.00 84 LEU A C 1
ATOM 659 O O . LEU A 1 84 ? 12.095 12.161 -12.936 1.00 89.00 84 LEU A O 1
ATOM 663 N N . ARG A 1 85 ? 12.669 12.412 -15.096 1.00 89.75 85 ARG A N 1
ATOM 664 C CA . ARG A 1 85 ? 13.222 13.764 -14.931 1.00 89.75 85 ARG A CA 1
ATOM 665 C C . ARG A 1 85 ? 12.141 14.809 -14.680 1.00 89.75 85 ARG A C 1
ATOM 667 O O . ARG A 1 85 ? 12.275 15.593 -13.743 1.00 89.75 85 ARG A O 1
ATOM 674 N N . GLY A 1 86 ? 11.061 14.792 -15.462 1.00 84.69 86 GLY A N 1
ATOM 675 C CA . GLY A 1 86 ? 9.939 15.727 -15.318 1.00 84.69 86 GLY A CA 1
ATOM 676 C C . GLY A 1 86 ? 9.273 15.671 -13.939 1.00 84.69 86 GLY A C 1
ATOM 677 O O . GLY A 1 86 ? 8.844 16.695 -13.416 1.00 84.69 86 GLY A O 1
ATOM 678 N N . LEU A 1 87 ? 9.258 14.495 -13.307 1.00 83.00 87 LEU A N 1
ATOM 679 C CA . LEU A 1 87 ? 8.686 14.285 -11.971 1.00 83.00 87 LEU A CA 1
ATOM 680 C C . LEU A 1 87 ? 9.706 14.428 -10.832 1.00 83.00 87 LEU A C 1
ATOM 682 O O . LEU A 1 87 ? 9.385 14.190 -9.668 1.00 83.00 87 LEU A O 1
ATOM 686 N N . GLY A 1 88 ? 10.946 14.809 -11.150 1.00 83.69 88 GLY A N 1
ATOM 687 C CA . GLY A 1 88 ? 12.010 15.014 -10.170 1.00 83.69 88 GLY A CA 1
ATO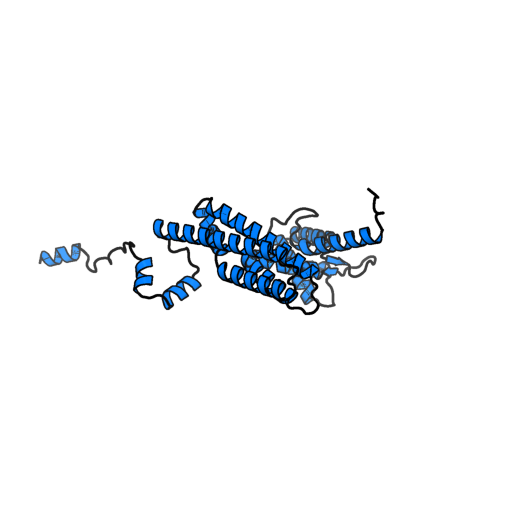M 688 C C . GLY A 1 88 ? 12.529 13.729 -9.517 1.00 83.69 88 GLY A C 1
ATOM 689 O O . GLY A 1 88 ? 13.242 13.808 -8.511 1.00 83.69 88 GLY A O 1
ATOM 690 N N . ALA A 1 89 ? 12.192 12.562 -10.071 1.00 85.94 89 ALA A N 1
ATOM 691 C CA . ALA A 1 89 ? 12.707 11.270 -9.631 1.00 85.94 89 ALA A CA 1
ATOM 692 C C . ALA A 1 89 ? 14.172 11.079 -10.025 1.00 85.94 89 ALA A C 1
ATOM 694 O O . ALA A 1 89 ? 14.934 10.484 -9.269 1.00 85.94 89 ALA A O 1
ATOM 695 N N . ILE A 1 90 ? 14.576 11.640 -11.166 1.00 90.00 90 ILE A N 1
ATOM 696 C CA . ILE A 1 90 ? 15.974 11.761 -11.583 1.00 90.00 90 ILE A CA 1
ATOM 697 C C . ILE A 1 90 ? 16.273 13.242 -11.785 1.00 90.00 90 ILE A C 1
ATOM 699 O O . ILE A 1 90 ? 15.549 13.941 -12.488 1.00 90.00 90 ILE A O 1
ATOM 703 N N . ARG A 1 91 ? 17.330 13.749 -11.154 1.00 87.44 91 ARG A N 1
ATOM 704 C CA . ARG A 1 91 ? 17.699 15.169 -11.226 1.00 87.44 91 ARG A CA 1
ATOM 705 C C . ARG A 1 91 ? 19.185 15.330 -11.458 1.00 87.44 91 ARG A C 1
ATOM 707 O O . ARG A 1 91 ? 19.975 14.478 -11.067 1.00 87.44 91 ARG A O 1
ATOM 714 N N . GLU A 1 92 ? 19.560 16.449 -12.055 1.00 86.94 92 GLU A N 1
ATOM 715 C CA . GLU A 1 92 ? 20.958 16.860 -12.128 1.00 86.94 92 GLU A CA 1
ATOM 716 C C . GLU A 1 92 ? 21.502 17.097 -10.714 1.00 86.94 92 GLU A C 1
ATOM 718 O O . GLU A 1 92 ? 20.794 17.589 -9.826 1.00 86.94 92 GLU A O 1
ATOM 723 N N . VAL A 1 93 ? 22.757 16.708 -10.482 1.00 79.62 93 VAL A N 1
ATOM 724 C CA . VAL A 1 93 ? 23.385 16.836 -9.155 1.00 79.62 93 VAL A CA 1
ATOM 725 C C . VAL A 1 93 ? 23.579 18.310 -8.781 1.00 79.62 93 VAL A C 1
ATOM 727 O O . VAL A 1 93 ? 23.360 18.691 -7.633 1.00 79.62 93 VAL A O 1
ATOM 730 N N . PHE A 1 94 ? 23.934 19.146 -9.761 1.00 74.44 94 PHE A N 1
ATOM 731 C CA . PHE A 1 94 ? 24.127 20.584 -9.592 1.00 74.44 94 PHE A CA 1
ATOM 732 C C . PHE A 1 94 ? 23.496 21.338 -10.765 1.00 74.44 94 PHE A C 1
ATOM 734 O O . PHE A 1 94 ? 23.654 20.885 -11.899 1.00 74.44 94 PHE A O 1
ATOM 741 N N . PRO A 1 95 ? 22.869 22.504 -10.533 1.00 65.94 95 PRO A N 1
ATOM 742 C CA . PRO A 1 95 ? 22.339 23.351 -11.596 1.00 65.94 95 PRO A CA 1
ATOM 743 C C . PRO A 1 95 ? 23.487 24.133 -12.256 1.00 65.94 95 PRO A C 1
ATOM 745 O O . PRO A 1 95 ? 23.653 25.331 -12.032 1.00 65.94 95 PRO A O 1
ATOM 748 N N . LYS A 1 96 ? 24.350 23.439 -13.007 1.00 71.25 96 LYS A N 1
ATOM 749 C CA . LYS A 1 96 ? 25.467 24.037 -13.753 1.00 71.25 96 LYS A CA 1
ATOM 750 C C . LYS A 1 96 ? 25.288 23.801 -15.255 1.00 71.25 96 LYS A C 1
ATOM 752 O O . LYS A 1 96 ? 24.868 22.707 -15.635 1.00 71.25 96 LYS A O 1
ATOM 757 N N . PRO A 1 97 ? 25.661 24.770 -16.113 1.00 58.94 97 PRO A N 1
ATOM 758 C CA . PRO A 1 97 ? 25.701 24.552 -17.554 1.00 58.94 97 PRO A CA 1
ATOM 759 C C . PRO A 1 97 ? 26.567 23.327 -17.883 1.00 58.94 97 PRO A C 1
ATOM 761 O O . PRO A 1 97 ? 27.671 23.199 -17.353 1.00 58.94 97 PRO A O 1
ATOM 764 N N . ASN A 1 98 ? 26.069 22.443 -18.752 1.00 64.75 98 ASN A N 1
ATOM 765 C CA . ASN A 1 98 ? 26.739 21.217 -19.215 1.00 64.75 98 ASN A CA 1
ATOM 766 C C . ASN A 1 98 ? 26.967 20.126 -18.149 1.00 64.75 98 ASN A C 1
ATOM 768 O O . ASN A 1 98 ? 27.858 19.293 -18.317 1.00 64.75 98 ASN A O 1
ATOM 772 N N . GLN A 1 99 ? 26.190 20.093 -17.058 1.00 72.25 99 GLN A N 1
ATOM 773 C CA . GLN A 1 99 ? 26.280 18.980 -16.111 1.00 72.25 99 GLN A CA 1
ATOM 774 C C . GLN A 1 99 ? 25.740 17.688 -16.738 1.00 72.25 99 GLN A C 1
ATOM 776 O O . GLN A 1 99 ? 24.590 17.615 -17.162 1.00 72.25 99 GLN A O 1
ATOM 781 N N . LEU A 1 100 ? 26.572 16.648 -16.754 1.00 82.00 100 LEU A N 1
ATOM 782 C CA . LEU A 1 100 ? 26.232 15.346 -17.338 1.00 82.00 100 LEU A CA 1
ATOM 783 C C . LEU A 1 100 ? 25.895 14.288 -16.286 1.00 82.00 100 LEU A C 1
ATOM 785 O O . LEU A 1 100 ? 25.588 13.163 -16.661 1.00 82.00 100 LEU A O 1
ATOM 789 N N . ARG A 1 101 ? 25.962 14.627 -14.991 1.00 86.81 101 ARG A N 1
ATOM 790 C CA . ARG A 1 101 ? 25.724 13.697 -13.878 1.00 86.81 101 ARG A CA 1
ATOM 791 C C . ARG A 1 101 ? 24.352 13.883 -13.240 1.00 86.81 101 ARG A C 1
ATOM 793 O O . ARG A 1 101 ? 23.955 15.001 -12.890 1.00 86.81 101 ARG A O 1
ATOM 800 N N . TYR A 1 102 ? 23.688 12.760 -13.011 1.00 90.38 102 TYR A N 1
A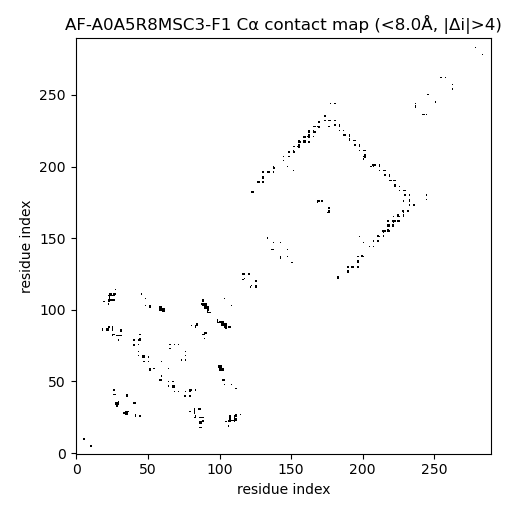TOM 801 C CA . TYR A 1 102 ? 22.343 12.661 -12.466 1.00 90.38 102 TYR A CA 1
ATOM 802 C C . TYR A 1 102 ? 22.335 11.893 -11.145 1.00 90.38 102 TYR A C 1
ATOM 804 O O . TYR A 1 102 ? 23.216 11.083 -10.875 1.00 90.38 102 TYR A O 1
ATOM 812 N N . ARG A 1 103 ? 21.307 12.127 -10.333 1.00 89.00 103 ARG A N 1
ATOM 813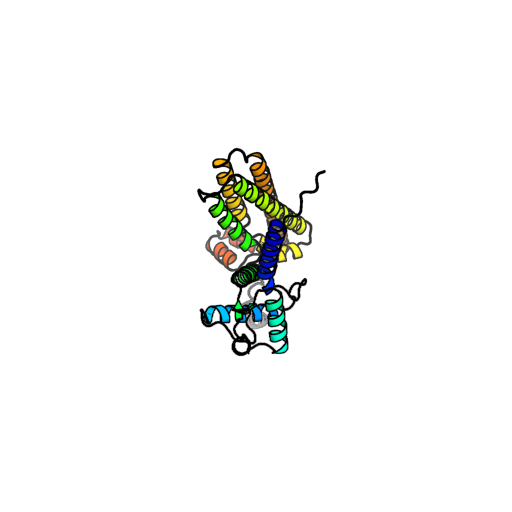 C CA . ARG A 1 103 ? 21.007 11.362 -9.122 1.00 89.00 103 ARG A CA 1
ATOM 814 C C . ARG A 1 103 ? 19.542 10.958 -9.088 1.00 89.00 103 ARG A C 1
ATOM 816 O O . ARG A 1 103 ? 18.677 11.737 -9.503 1.00 89.00 103 ARG A O 1
ATOM 823 N N . ALA A 1 104 ? 19.270 9.786 -8.530 1.00 88.62 104 ALA A N 1
ATOM 824 C CA . ALA A 1 104 ? 17.919 9.362 -8.206 1.00 88.62 104 ALA A CA 1
ATOM 825 C C . ALA A 1 104 ? 17.447 9.969 -6.877 1.00 88.62 104 ALA A C 1
ATOM 827 O O . ALA A 1 104 ? 18.223 10.213 -5.952 1.00 88.62 104 ALA A O 1
ATOM 828 N N . SER A 1 105 ? 16.148 10.224 -6.780 1.00 86.06 105 SER A N 1
ATOM 829 C CA . SER A 1 105 ? 15.494 10.608 -5.537 1.00 86.06 105 SER A CA 1
ATOM 830 C C . SER A 1 105 ? 15.199 9.364 -4.704 1.00 86.06 105 SER A C 1
ATOM 832 O O . SER A 1 105 ? 14.465 8.488 -5.155 1.00 86.06 105 SER A O 1
ATOM 834 N N . PHE A 1 106 ? 15.675 9.329 -3.457 1.00 80.31 106 PHE A N 1
ATOM 835 C CA . PHE A 1 106 ? 15.364 8.254 -2.506 1.00 80.31 106 PHE A CA 1
ATOM 836 C C . PHE A 1 106 ? 13.854 7.988 -2.385 1.00 80.31 106 PHE A C 1
ATOM 838 O O . PHE A 1 106 ? 13.420 6.843 -2.445 1.00 80.31 106 PHE A O 1
ATOM 845 N N . THR A 1 107 ? 13.032 9.043 -2.327 1.00 78.31 107 THR A N 1
ATOM 846 C CA . THR A 1 107 ? 11.561 8.932 -2.289 1.00 78.31 107 THR A CA 1
ATOM 847 C C . THR A 1 107 ? 10.992 8.141 -3.471 1.00 78.31 107 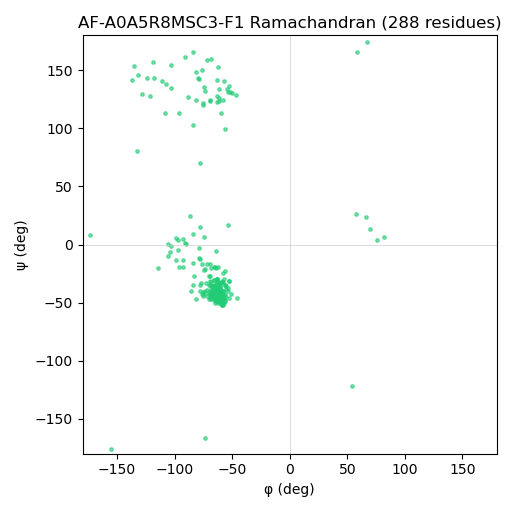THR A C 1
ATOM 849 O O . THR A 1 107 ? 10.009 7.429 -3.312 1.00 78.31 107 THR A O 1
ATOM 852 N N . SER A 1 108 ? 11.605 8.245 -4.653 1.00 80.44 108 SER A N 1
ATOM 853 C CA . SER A 1 108 ? 11.160 7.533 -5.856 1.00 80.44 108 SER A CA 1
ATOM 854 C C . SER A 1 108 ? 11.556 6.061 -5.831 1.00 80.44 108 SER A C 1
ATOM 856 O O . SER A 1 108 ? 10.788 5.225 -6.297 1.00 80.44 108 SER A O 1
ATOM 858 N N . VAL A 1 109 ? 12.707 5.743 -5.234 1.00 80.38 109 VAL A N 1
ATOM 859 C CA . VAL A 1 109 ? 13.137 4.359 -4.985 1.00 80.38 109 VAL A CA 1
ATOM 860 C C . VAL A 1 109 ? 12.187 3.682 -3.999 1.00 80.38 109 VAL A C 1
ATOM 862 O O . VAL A 1 109 ? 11.640 2.627 -4.301 1.00 80.38 109 VAL A O 1
ATOM 865 N N . VAL A 1 110 ? 11.915 4.324 -2.856 1.00 77.06 110 VAL A N 1
ATOM 866 C CA . VAL A 1 110 ? 10.966 3.810 -1.851 1.00 77.06 110 VAL A CA 1
ATOM 867 C C . VAL A 1 110 ? 9.562 3.662 -2.440 1.00 77.06 110 VAL A C 1
ATOM 869 O O . VAL A 1 110 ? 8.899 2.651 -2.212 1.00 77.06 110 VAL A O 1
ATOM 872 N N . GLY A 1 111 ? 9.121 4.642 -3.230 1.00 76.69 111 GLY A N 1
ATOM 873 C CA . GLY A 1 111 ? 7.854 4.579 -3.949 1.00 76.69 111 GLY A CA 1
ATOM 874 C C . GLY A 1 111 ? 7.775 3.384 -4.900 1.00 76.69 111 GLY A C 1
ATOM 875 O O . GLY A 1 111 ? 6.799 2.643 -4.856 1.00 76.69 111 GLY A O 1
ATOM 876 N N . LEU A 1 112 ? 8.819 3.126 -5.696 1.00 81.56 112 LEU A N 1
ATOM 877 C CA . LEU A 1 112 ? 8.867 1.947 -6.565 1.00 81.56 112 LEU A CA 1
ATOM 878 C C . LEU A 1 112 ? 8.833 0.634 -5.767 1.00 81.56 112 LEU A C 1
ATOM 880 O O . LEU A 1 112 ? 8.102 -0.278 -6.143 1.00 81.56 112 LEU A O 1
ATOM 884 N N . MET A 1 113 ? 9.568 0.540 -4.654 1.00 78.19 113 MET A N 1
ATOM 885 C CA . MET A 1 113 ? 9.537 -0.650 -3.793 1.00 78.19 113 MET A CA 1
ATOM 886 C C . MET A 1 113 ? 8.128 -0.928 -3.257 1.00 78.19 113 MET A C 1
ATOM 888 O O . MET A 1 113 ? 7.692 -2.077 -3.239 1.00 78.19 113 MET A O 1
ATOM 892 N N . PHE A 1 114 ? 7.404 0.114 -2.838 1.00 73.12 114 PHE A N 1
ATOM 893 C CA . PHE A 1 114 ? 6.008 -0.007 -2.411 1.00 73.12 114 PHE A CA 1
ATOM 894 C C . PHE A 1 114 ? 5.113 -0.526 -3.544 1.00 73.12 114 PHE A C 1
ATOM 896 O O . PHE A 1 114 ? 4.299 -1.420 -3.334 1.00 73.12 114 PHE A O 1
ATOM 903 N N . VAL A 1 115 ? 5.291 0.000 -4.754 1.00 74.06 115 VAL A N 1
ATOM 904 C CA . VAL A 1 115 ? 4.511 -0.393 -5.933 1.00 74.06 115 VAL A CA 1
ATOM 905 C C . VAL A 1 115 ? 4.753 -1.849 -6.314 1.00 74.06 115 VAL A C 1
ATOM 907 O O . VAL A 1 115 ? 3.787 -2.586 -6.480 1.00 74.06 115 VAL A O 1
ATOM 910 N N . ARG A 1 116 ? 6.017 -2.282 -6.401 1.00 75.06 116 ARG A N 1
ATOM 911 C CA . ARG A 1 116 ? 6.369 -3.685 -6.681 1.00 75.06 116 ARG A CA 1
ATOM 912 C C . ARG A 1 116 ? 5.735 -4.623 -5.675 1.00 75.06 116 ARG A C 1
ATOM 914 O O . ARG A 1 116 ? 5.034 -5.551 -6.040 1.00 75.06 116 ARG A O 1
ATOM 921 N N . ARG A 1 117 ? 5.864 -4.283 -4.399 1.00 72.50 117 ARG A N 1
ATOM 922 C CA . ARG A 1 117 ? 5.270 -5.048 -3.309 1.00 72.50 117 ARG A CA 1
ATOM 923 C C . ARG A 1 117 ? 3.749 -5.151 -3.402 1.00 72.50 117 ARG A C 1
ATOM 925 O O . ARG A 1 117 ? 3.197 -6.212 -3.137 1.00 72.50 117 ARG A O 1
ATOM 932 N N . MET A 1 118 ? 3.076 -4.067 -3.786 1.00 69.31 118 MET A N 1
ATOM 933 C CA . MET A 1 118 ? 1.634 -4.076 -4.040 1.00 69.31 118 MET A CA 1
ATOM 934 C C . MET A 1 118 ? 1.253 -4.961 -5.236 1.00 69.31 118 MET A C 1
ATOM 936 O O . MET A 1 118 ? 0.190 -5.577 -5.204 1.00 69.31 118 MET A O 1
ATOM 940 N N . MET A 1 119 ? 2.097 -5.025 -6.271 1.00 68.19 119 MET A N 1
ATOM 941 C CA . MET A 1 119 ? 1.887 -5.872 -7.452 1.00 68.19 119 MET A CA 1
ATOM 942 C C . MET A 1 119 ? 2.160 -7.356 -7.172 1.00 68.19 119 MET A C 1
ATOM 944 O O . MET A 1 119 ? 1.391 -8.195 -7.632 1.00 68.19 119 MET A O 1
ATOM 948 N N . ASP A 1 120 ? 3.209 -7.667 -6.410 1.00 65.44 120 ASP A N 1
ATOM 949 C CA . ASP A 1 120 ? 3.673 -9.038 -6.164 1.00 65.44 120 ASP A CA 1
ATOM 950 C C . ASP A 1 120 ? 2.855 -9.740 -5.068 1.00 65.44 120 ASP A C 1
ATOM 952 O O . ASP A 1 120 ? 2.406 -10.871 -5.245 1.00 65.44 120 ASP A O 1
ATOM 956 N N . ASP A 1 121 ? 2.620 -9.058 -3.940 1.00 59.75 121 ASP A N 1
ATOM 957 C CA . ASP A 1 121 ? 2.018 -9.663 -2.742 1.00 59.75 121 ASP A CA 1
ATOM 958 C C . ASP A 1 121 ? 0.532 -9.291 -2.543 1.00 59.75 121 ASP A C 1
ATOM 960 O O . ASP A 1 121 ? -0.121 -9.782 -1.611 1.00 59.75 121 ASP A O 1
ATOM 964 N N . GLY A 1 122 ? -0.001 -8.387 -3.375 1.00 61.59 122 GLY A N 1
ATOM 965 C CA . GLY A 1 122 ? -1.369 -7.872 -3.301 1.00 61.59 122 GLY A CA 1
ATOM 966 C C . GLY A 1 122 ? -1.677 -7.001 -2.068 1.00 61.59 122 GLY A C 1
ATOM 967 O O . GLY A 1 122 ? -0.889 -6.852 -1.133 1.00 61.59 122 GLY A O 1
ATOM 968 N N . GLY A 1 123 ? -2.886 -6.424 -2.036 1.00 63.78 123 GLY A N 1
ATOM 969 C CA . GLY A 1 123 ? -3.305 -5.480 -0.983 1.00 63.78 123 GLY A CA 1
ATOM 970 C C . GLY A 1 123 ? -3.416 -6.065 0.437 1.00 63.78 123 GLY A C 1
ATOM 971 O O . GLY A 1 123 ? -3.376 -5.317 1.410 1.00 63.78 123 GLY A O 1
ATOM 972 N N . GLN A 1 124 ? -3.521 -7.390 0.593 1.00 63.91 124 GLN A N 1
ATOM 973 C CA . GLN A 1 124 ? -3.647 -8.036 1.911 1.00 63.91 124 GLN A CA 1
ATOM 974 C C . GLN A 1 124 ? -2.337 -8.098 2.690 1.00 63.91 124 GLN A C 1
ATOM 976 O O . GLN A 1 124 ? -2.305 -7.791 3.884 1.00 63.91 124 GLN A O 1
ATOM 981 N N . SER A 1 125 ? -1.243 -8.437 2.012 1.00 67.56 125 SER A N 1
ATOM 982 C CA . SER A 1 125 ? 0.096 -8.427 2.602 1.00 67.56 125 SER A CA 1
ATOM 983 C C . SER A 1 125 ? 0.497 -7.015 3.030 1.00 67.56 125 SER A C 1
ATOM 985 O O . SER A 1 125 ? 1.206 -6.832 4.021 1.00 67.56 125 SER A O 1
ATOM 987 N N . GLU A 1 126 ? -0.015 -5.997 2.333 1.00 73.31 126 GLU A N 1
ATOM 988 C CA . GLU A 1 126 ? 0.141 -4.608 2.750 1.00 73.31 126 GLU A CA 1
ATOM 989 C C . GLU A 1 126 ? -0.657 -4.278 4.018 1.00 73.31 126 GLU A C 1
ATOM 991 O O . GLU A 1 126 ? -0.145 -3.517 4.835 1.00 73.31 126 GLU A O 1
ATOM 996 N N . MET A 1 127 ? -1.816 -4.907 4.287 1.00 76.19 127 MET A N 1
ATOM 997 C CA . MET A 1 127 ? -2.491 -4.714 5.585 1.00 76.19 127 MET A CA 1
ATOM 998 C C . MET A 1 127 ? -1.629 -5.158 6.743 1.00 76.19 127 MET A C 1
ATOM 1000 O O . MET A 1 127 ? -1.534 -4.471 7.754 1.00 76.19 127 MET A O 1
ATOM 1004 N N . HIS A 1 128 ? -1.056 -6.356 6.626 1.00 78.12 128 HIS A N 1
ATOM 1005 C CA . HIS A 1 128 ? -0.276 -6.927 7.709 1.00 78.12 128 HIS A CA 1
ATOM 1006 C C . HIS A 1 128 ? 0.906 -6.024 8.044 1.00 78.12 128 HIS A C 1
ATOM 1008 O O . HIS A 1 128 ? 1.245 -5.880 9.219 1.00 78.12 128 HIS A O 1
ATOM 1014 N N . ARG A 1 129 ? 1.493 -5.396 7.019 1.00 77.31 129 ARG A N 1
ATOM 1015 C CA . ARG A 1 129 ? 2.570 -4.416 7.154 1.00 77.31 129 ARG A CA 1
ATOM 1016 C C . ARG A 1 129 ? 2.078 -3.087 7.720 1.00 77.31 129 ARG A C 1
ATOM 1018 O O . ARG A 1 129 ? 2.713 -2.580 8.637 1.00 77.31 129 ARG A O 1
ATOM 1025 N N . LEU A 1 130 ? 0.950 -2.566 7.238 1.00 84.12 130 LEU A N 1
ATOM 1026 C CA . LEU A 1 130 ? 0.339 -1.343 7.756 1.00 84.12 130 LEU A CA 1
ATOM 1027 C C . LEU A 1 130 ? 0.011 -1.499 9.242 1.00 84.12 130 LEU A C 1
ATOM 1029 O O . LEU A 1 130 ? 0.460 -0.696 10.045 1.00 84.12 130 LEU A O 1
ATOM 1033 N N . LEU A 1 131 ? -0.684 -2.570 9.631 1.00 86.12 131 LEU A N 1
ATOM 1034 C CA . LEU A 1 131 ? -1.009 -2.844 11.032 1.00 86.12 131 LEU A CA 1
ATOM 1035 C C . LEU A 1 131 ? 0.241 -3.026 11.894 1.00 86.12 131 LEU A C 1
ATOM 1037 O O . LEU A 1 131 ? 0.281 -2.509 13.002 1.00 86.12 131 LEU A O 1
ATOM 1041 N N . ALA A 1 132 ? 1.272 -3.712 11.390 1.00 85.88 132 ALA A N 1
ATOM 1042 C CA . ALA A 1 132 ? 2.532 -3.849 12.118 1.00 85.88 132 ALA A CA 1
ATOM 1043 C C . ALA A 1 132 ? 3.236 -2.497 12.321 1.00 85.88 132 ALA A C 1
ATOM 1045 O O . ALA A 1 132 ? 3.815 -2.258 13.378 1.00 85.88 132 ALA A O 1
ATOM 1046 N N . LEU A 1 133 ? 3.183 -1.610 11.325 1.00 85.12 133 LEU A N 1
ATOM 1047 C CA . LEU A 1 133 ? 3.731 -0.263 11.440 1.00 85.12 133 LEU A CA 1
ATOM 1048 C C . LEU A 1 133 ? 2.926 0.587 12.430 1.00 85.12 133 LEU A C 1
ATOM 1050 O O . LEU A 1 133 ? 3.519 1.276 13.252 1.00 85.12 133 LEU A O 1
ATOM 1054 N N . GLU A 1 134 ? 1.597 0.511 12.391 1.00 88.50 134 GLU A N 1
ATOM 1055 C CA . GLU A 1 134 ? 0.740 1.228 13.338 1.00 88.50 134 GLU A CA 1
ATOM 1056 C C . GLU A 1 134 ? 0.915 0.722 14.776 1.00 88.50 134 GLU A C 1
ATOM 1058 O O . GLU A 1 134 ? 0.970 1.534 15.696 1.00 88.50 134 GLU A O 1
ATOM 1063 N N . ASP A 1 135 ? 1.102 -0.587 14.978 1.00 86.38 135 ASP A N 1
ATOM 1064 C CA . ASP A 1 135 ? 1.473 -1.159 16.280 1.00 86.38 135 ASP A CA 1
ATOM 1065 C C . ASP A 1 135 ? 2.785 -0.555 16.804 1.00 86.38 135 ASP A C 1
ATOM 1067 O O . ASP A 1 135 ? 2.861 -0.152 17.967 1.00 86.38 135 ASP A O 1
ATOM 1071 N N . LEU A 1 136 ? 3.810 -0.442 15.950 1.00 85.19 136 LEU A N 1
ATOM 1072 C CA . LEU A 1 136 ? 5.087 0.182 16.316 1.00 85.19 136 LEU A CA 1
ATOM 1073 C C . LEU A 1 136 ? 4.927 1.673 16.632 1.00 85.19 136 LEU A C 1
ATOM 1075 O O . LEU A 1 136 ? 5.475 2.146 17.627 1.00 85.19 136 LEU A O 1
ATOM 1079 N N . ASN A 1 137 ? 4.163 2.402 15.816 1.00 85.69 137 ASN A N 1
ATOM 1080 C CA . ASN A 1 137 ? 3.915 3.827 16.012 1.00 85.69 137 ASN A CA 1
ATOM 1081 C C . ASN A 1 137 ? 3.178 4.068 17.330 1.00 85.69 137 ASN A C 1
ATOM 1083 O O . ASN A 1 137 ? 3.608 4.876 18.144 1.00 85.69 137 ASN A O 1
ATOM 1087 N N . VAL A 1 138 ? 2.100 3.337 17.602 1.00 87.75 138 VAL A N 1
ATOM 1088 C CA . VAL A 1 138 ? 1.323 3.488 18.840 1.00 87.75 138 VAL A CA 1
ATOM 1089 C C . VAL A 1 138 ? 2.130 3.082 20.078 1.00 87.75 138 VAL A C 1
ATOM 1091 O O . VAL A 1 138 ? 1.941 3.659 21.156 1.00 87.75 138 VAL A O 1
ATOM 1094 N N . ALA A 1 139 ? 3.052 2.128 19.938 1.00 87.19 139 ALA A N 1
ATOM 1095 C CA . ALA A 1 139 ? 3.961 1.732 21.005 1.00 87.19 139 ALA A CA 1
ATOM 1096 C C . ALA A 1 139 ? 5.091 2.748 21.267 1.00 87.19 139 ALA A C 1
ATOM 1098 O O . ALA A 1 139 ? 5.628 2.757 22.376 1.00 87.19 139 ALA A O 1
ATOM 1099 N N . ASP A 1 140 ? 5.453 3.614 20.308 1.00 89.56 140 ASP A N 1
ATOM 1100 C CA . ASP A 1 140 ? 6.511 4.617 20.501 1.00 89.56 140 ASP A CA 1
ATOM 1101 C C . ASP A 1 140 ? 6.127 5.582 21.649 1.00 89.56 140 ASP A C 1
ATOM 1103 O O . ASP A 1 140 ? 5.065 6.220 21.612 1.00 89.56 140 ASP A O 1
ATOM 1107 N N . PRO A 1 141 ? 6.967 5.732 22.696 1.00 88.00 141 PRO A N 1
ATOM 1108 C CA . PRO A 1 141 ? 6.711 6.652 23.805 1.00 88.00 141 PRO A CA 1
ATOM 1109 C C . PRO A 1 141 ? 6.495 8.110 23.384 1.00 88.00 141 PRO A C 1
ATOM 1111 O O . PRO A 1 141 ? 5.863 8.863 24.122 1.00 88.00 141 PRO A O 1
ATOM 1114 N N . ARG A 1 142 ? 6.992 8.512 22.213 1.00 91.94 142 ARG A N 1
ATOM 1115 C CA . ARG A 1 142 ? 6.880 9.881 21.691 1.00 91.94 142 ARG A CA 1
ATOM 1116 C C . ARG A 1 142 ? 5.568 10.154 20.967 1.00 91.94 142 ARG A C 1
ATOM 1118 O O . ARG A 1 142 ? 5.248 11.321 20.767 1.00 91.94 142 ARG A O 1
ATOM 1125 N N . THR A 1 143 ? 4.826 9.113 20.599 1.00 92.31 143 THR A N 1
ATOM 1126 C CA . THR A 1 143 ? 3.547 9.252 19.902 1.00 92.31 143 THR A CA 1
ATOM 1127 C C . THR A 1 143 ? 2.554 10.017 20.756 1.00 92.31 143 THR A C 1
ATOM 1129 O O . THR A 1 143 ? 2.409 9.768 21.958 1.00 92.31 143 THR A O 1
ATOM 1132 N N . THR A 1 144 ? 1.880 10.965 20.123 1.00 94.44 144 THR A N 1
ATOM 1133 C CA . THR A 1 144 ? 0.889 11.840 20.738 1.00 94.44 144 THR A CA 1
ATOM 1134 C C . THR A 1 144 ? -0.520 11.255 20.630 1.00 94.44 144 THR A C 1
ATOM 1136 O O . THR A 1 144 ? -0.805 10.391 19.799 1.00 94.44 144 THR A O 1
ATOM 1139 N N . MET A 1 145 ? -1.438 11.754 21.463 1.00 95.25 145 MET A N 1
ATOM 1140 C CA . MET A 1 145 ? -2.854 11.368 21.405 1.00 95.25 145 MET A CA 1
ATOM 1141 C C . MET A 1 145 ? -3.488 11.714 20.048 1.00 95.25 145 MET A C 1
ATOM 1143 O O . MET A 1 145 ? -4.318 10.959 19.548 1.00 95.25 145 MET A O 1
ATOM 1147 N N . GLU A 1 146 ? -3.099 12.840 19.446 1.00 94.31 146 GLU A N 1
ATOM 1148 C CA . GLU A 1 146 ? -3.614 13.280 18.146 1.00 94.31 146 GLU A CA 1
ATOM 1149 C C . GLU A 1 146 ? -3.191 12.323 17.024 1.00 94.31 146 GLU A C 1
ATOM 1151 O O . GLU A 1 146 ? -4.033 11.879 16.244 1.00 94.31 146 GLU A O 1
ATOM 1156 N N . GLU A 1 147 ? -1.916 11.925 16.996 1.00 90.75 147 GLU A N 1
ATOM 1157 C CA . GLU A 1 147 ? -1.397 10.944 16.035 1.00 90.75 147 GLU A CA 1
ATOM 1158 C C . GLU A 1 147 ? -2.086 9.582 16.188 1.00 90.75 147 GLU A C 1
ATOM 1160 O O . GLU A 1 147 ? -2.513 8.987 15.197 1.00 90.75 147 GLU A O 1
ATOM 1165 N N . ALA A 1 148 ? -2.271 9.110 17.425 1.00 92.75 148 ALA A N 1
ATOM 1166 C CA . ALA A 1 148 ? -2.986 7.864 17.699 1.00 92.75 148 ALA A CA 1
ATOM 1167 C C . ALA A 1 148 ? -4.469 7.937 17.292 1.00 92.75 148 ALA A C 1
ATOM 1169 O O . ALA A 1 148 ? -5.007 6.996 16.702 1.00 92.75 148 ALA A O 1
ATOM 1170 N N . GLY A 1 149 ? -5.128 9.071 17.548 1.00 94.81 149 GLY A N 1
ATOM 1171 C CA . GLY A 1 149 ? -6.494 9.331 17.099 1.00 94.81 149 GLY A CA 1
ATOM 1172 C C . GLY A 1 149 ? -6.607 9.319 15.574 1.00 94.81 149 GLY A C 1
ATOM 1173 O O . GLY A 1 149 ? -7.508 8.683 15.022 1.00 94.81 149 GLY A O 1
ATOM 1174 N N . GLN A 1 150 ? -5.661 9.950 14.876 1.00 93.25 150 GLN A N 1
ATOM 1175 C CA . GLN A 1 150 ? -5.624 9.965 13.415 1.00 93.25 150 GLN A CA 1
ATOM 1176 C C . GLN A 1 150 ? -5.355 8.572 12.830 1.00 93.25 150 GLN A C 1
ATOM 1178 O O . GLN A 1 150 ? -6.001 8.190 11.849 1.00 93.25 150 GLN A O 1
ATOM 1183 N N . SER A 1 151 ? -4.464 7.792 13.448 1.00 89.94 151 SER A N 1
ATOM 1184 C CA . SER A 1 151 ? -4.231 6.384 13.104 1.00 89.94 151 SER A CA 1
ATOM 1185 C C . SER A 1 151 ? -5.524 5.568 13.215 1.00 89.94 151 SER A C 1
ATOM 1187 O O . SER A 1 151 ? -5.955 4.946 12.238 1.00 89.94 151 SER A O 1
ATOM 1189 N N . ALA A 1 152 ? -6.238 5.665 14.343 1.00 94.25 152 ALA A N 1
ATOM 1190 C CA . ALA A 1 152 ? -7.506 4.964 14.543 1.00 94.25 152 ALA A CA 1
ATOM 1191 C C . ALA A 1 152 ? -8.581 5.369 13.513 1.00 94.25 152 ALA A C 1
ATOM 1193 O O . ALA A 1 152 ? -9.296 4.509 12.986 1.00 94.25 152 ALA A O 1
ATOM 1194 N N . VAL A 1 153 ? -8.674 6.657 13.160 1.00 95.50 153 VAL A N 1
ATOM 1195 C CA . VAL A 1 153 ? -9.580 7.147 12.103 1.00 95.50 153 VAL A CA 1
ATOM 1196 C C . VAL A 1 153 ? -9.209 6.572 10.733 1.00 95.50 153 VAL A C 1
ATOM 1198 O O . VAL A 1 153 ? -10.091 6.127 9.991 1.00 95.50 153 VAL A O 1
ATOM 1201 N N . ASN A 1 154 ? -7.922 6.555 10.386 1.00 90.06 154 ASN A N 1
ATOM 1202 C CA . ASN A 1 154 ? -7.444 6.032 9.106 1.00 90.06 154 ASN A CA 1
ATOM 1203 C C . ASN A 1 154 ? -7.713 4.527 8.983 1.00 90.06 154 ASN A C 1
ATOM 1205 O O . ASN A 1 154 ? -8.269 4.082 7.976 1.00 90.06 154 ASN A O 1
ATOM 1209 N N . LEU A 1 155 ? -7.425 3.763 10.037 1.00 91.56 155 LEU A N 1
ATOM 1210 C CA . LEU A 1 155 ? -7.722 2.334 10.106 1.00 91.56 155 LEU A CA 1
ATOM 1211 C C . LEU A 1 155 ? -9.220 2.055 10.009 1.00 91.56 155 LEU A C 1
ATOM 1213 O O . LEU A 1 155 ? -9.635 1.165 9.270 1.00 91.56 155 LEU A O 1
ATOM 1217 N N . THR A 1 156 ? -10.051 2.855 10.681 1.00 95.25 156 THR A N 1
ATOM 1218 C CA . THR A 1 156 ? -11.514 2.744 10.584 1.00 95.25 156 THR A CA 1
ATOM 1219 C C . THR A 1 156 ? -11.979 2.865 9.133 1.00 95.25 156 THR A C 1
ATOM 1221 O O . THR A 1 156 ? -12.805 2.075 8.672 1.00 95.25 156 THR A O 1
ATOM 1224 N N . ARG A 1 157 ? -11.447 3.843 8.389 1.00 93.62 157 ARG A N 1
ATOM 1225 C CA . ARG A 1 157 ? -11.776 4.044 6.969 1.00 93.62 157 ARG A CA 1
ATOM 1226 C C . ARG A 1 157 ? -11.311 2.866 6.114 1.00 93.62 157 ARG A C 1
ATOM 1228 O O . ARG A 1 157 ? -12.099 2.381 5.307 1.00 93.62 157 ARG A O 1
ATOM 1235 N N . ALA A 1 158 ? -10.089 2.380 6.329 1.00 89.19 158 ALA A N 1
ATOM 1236 C CA . ALA A 1 158 ? -9.552 1.224 5.615 1.00 89.19 158 ALA A CA 1
ATOM 1237 C C . ALA A 1 158 ? -10.420 -0.030 5.826 1.00 89.19 158 ALA A C 1
ATOM 1239 O O . ALA A 1 158 ? -10.881 -0.632 4.857 1.00 89.19 158 ALA A O 1
ATOM 1240 N N . PHE A 1 159 ? -10.748 -0.366 7.079 1.00 91.56 159 PHE A N 1
ATOM 1241 C CA . PHE A 1 159 ? -11.608 -1.511 7.394 1.00 91.56 159 PHE A CA 1
ATOM 1242 C C . PHE A 1 159 ? -13.020 -1.376 6.818 1.00 91.56 159 PHE A C 1
ATOM 1244 O O . PHE A 1 159 ? -13.579 -2.366 6.348 1.00 91.56 159 PHE A O 1
ATOM 1251 N N . ARG A 1 160 ? -13.599 -0.167 6.799 1.00 93.88 160 ARG A N 1
ATOM 1252 C CA . ARG A 1 160 ? -14.911 0.073 6.170 1.00 93.88 160 ARG A CA 1
ATOM 1253 C C . ARG A 1 160 ? -14.881 -0.164 4.661 1.00 93.88 160 ARG A C 1
ATOM 1255 O O . ARG A 1 160 ? -15.793 -0.805 4.146 1.00 93.88 160 ARG A O 1
ATOM 1262 N N . LEU A 1 161 ? -13.849 0.319 3.968 1.00 89.12 161 LEU A N 1
ATOM 1263 C CA . LEU A 1 161 ? -13.692 0.099 2.526 1.00 89.12 161 LEU A CA 1
ATOM 1264 C C . LEU A 1 161 ? -13.550 -1.391 2.201 1.00 89.12 161 LEU A C 1
ATOM 1266 O O . LEU A 1 161 ? -14.169 -1.874 1.259 1.00 89.12 161 LEU A O 1
ATOM 1270 N N . TRP A 1 162 ? -12.815 -2.139 3.019 1.00 86.19 162 TRP A N 1
ATOM 1271 C CA . TRP A 1 162 ? -12.652 -3.578 2.808 1.00 86.19 162 TRP A CA 1
ATOM 1272 C C . TRP A 1 162 ? -13.877 -4.391 3.153 1.00 86.19 162 TRP A C 1
ATOM 1274 O O . TRP A 1 162 ? -14.225 -5.307 2.416 1.00 86.19 162 TRP A O 1
ATOM 1284 N N . ALA A 1 163 ? -14.563 -4.053 4.243 1.00 89.88 163 ALA A N 1
ATOM 1285 C CA . ALA A 1 163 ? -15.847 -4.663 4.542 1.00 89.88 163 ALA A CA 1
ATOM 1286 C C . ALA A 1 163 ? -16.816 -4.468 3.363 1.00 89.88 163 ALA A C 1
ATOM 1288 O O . ALA A 1 163 ? -17.484 -5.417 2.964 1.00 89.88 163 ALA A O 1
ATOM 1289 N N . LEU A 1 164 ? -16.842 -3.271 2.762 1.00 90.25 164 LEU A N 1
ATOM 1290 C CA . LEU A 1 164 ? -17.665 -2.979 1.589 1.00 90.25 164 LEU A CA 1
ATOM 1291 C C . LEU A 1 164 ? -17.247 -3.788 0.351 1.00 90.25 164 LEU A C 1
ATOM 1293 O O . LEU A 1 164 ? -18.119 -4.336 -0.325 1.00 90.25 164 LEU A O 1
ATOM 1297 N N . GLU A 1 165 ? -15.948 -3.891 0.060 1.00 85.75 165 GLU A N 1
ATOM 1298 C CA . GLU A 1 165 ? -15.433 -4.719 -1.041 1.00 85.75 165 GLU A CA 1
ATOM 1299 C C . GLU A 1 165 ? -15.865 -6.181 -0.866 1.00 85.75 165 GLU A C 1
ATOM 1301 O O . GLU A 1 165 ? -16.465 -6.765 -1.767 1.00 85.75 165 GLU A O 1
ATOM 1306 N N . LEU A 1 166 ? -15.666 -6.747 0.327 1.00 86.25 166 LEU A N 1
ATOM 1307 C CA . LEU A 1 166 ? -16.049 -8.122 0.639 1.00 86.25 166 LEU A CA 1
ATOM 1308 C C . LEU A 1 166 ? -17.558 -8.344 0.542 1.00 86.25 166 LEU A C 1
ATOM 1310 O O . LEU A 1 166 ? -17.989 -9.325 -0.057 1.00 86.25 166 LEU A O 1
ATOM 1314 N N . VAL A 1 167 ? -18.371 -7.428 1.076 1.00 89.69 167 VAL A N 1
ATOM 1315 C CA . VAL A 1 167 ? -19.833 -7.493 0.936 1.00 89.69 167 VAL A CA 1
ATOM 1316 C C . VAL A 1 167 ? -20.229 -7.474 -0.540 1.00 89.69 167 VAL A C 1
ATOM 1318 O O . VAL A 1 167 ? -21.049 -8.289 -0.959 1.00 89.69 167 VAL A O 1
ATOM 1321 N N . THR A 1 168 ? -19.611 -6.614 -1.347 1.00 87.88 168 THR A N 1
ATOM 1322 C CA . THR A 1 168 ? -19.883 -6.536 -2.789 1.00 87.88 168 THR A CA 1
ATOM 1323 C C . THR A 1 168 ? -19.535 -7.851 -3.488 1.00 87.88 168 THR A C 1
ATOM 1325 O O . THR A 1 168 ? -20.362 -8.388 -4.221 1.00 87.88 168 THR A O 1
ATOM 1328 N N . LEU A 1 169 ? -18.376 -8.442 -3.181 1.00 85.44 169 LEU A N 1
ATOM 1329 C CA . LEU A 1 169 ? -17.975 -9.755 -3.700 1.00 85.44 169 LEU A CA 1
ATOM 1330 C C . LEU A 1 169 ? -18.935 -10.871 -3.262 1.00 85.44 169 LEU A C 1
ATOM 1332 O O . LEU A 1 169 ? -19.253 -11.767 -4.043 1.00 85.44 169 LEU A O 1
ATOM 1336 N N . THR A 1 170 ? -19.463 -10.814 -2.035 1.00 86.38 170 THR A N 1
ATOM 1337 C CA . THR A 1 170 ? -20.475 -11.784 -1.583 1.00 86.38 170 THR A CA 1
ATOM 1338 C C . THR A 1 170 ? -21.824 -11.648 -2.286 1.00 86.38 170 THR A C 1
ATOM 1340 O O . THR A 1 170 ? -22.574 -12.620 -2.301 1.00 86.38 170 THR A O 1
ATOM 1343 N N . MET A 1 171 ? -22.119 -10.494 -2.889 1.00 87.31 171 MET A N 1
ATOM 1344 C CA . MET A 1 171 ? -23.328 -10.267 -3.690 1.00 87.31 171 MET A CA 1
ATOM 1345 C C . MET A 1 171 ? -23.112 -10.538 -5.188 1.00 87.31 171 MET A C 1
ATOM 1347 O O . MET A 1 171 ? -24.085 -10.751 -5.907 1.00 87.31 171 MET A O 1
ATOM 1351 N N . GLY A 1 172 ? -21.857 -10.541 -5.653 1.00 87.06 172 GLY A N 1
ATOM 1352 C CA . GLY A 1 172 ? -21.471 -10.842 -7.035 1.00 87.06 172 GLY A CA 1
ATOM 1353 C C . GLY A 1 172 ? -21.582 -12.323 -7.397 1.00 87.06 172 GLY A C 1
ATOM 1354 O O . GLY A 1 172 ? -22.170 -13.124 -6.667 1.00 87.06 172 GLY A O 1
ATOM 1355 N N . THR A 1 173 ? -21.001 -12.728 -8.520 1.00 86.56 173 THR A N 1
ATOM 1356 C CA . THR A 1 173 ? -20.959 -14.137 -8.933 1.00 86.56 173 THR A CA 1
ATOM 1357 C C . THR A 1 173 ? -19.993 -14.950 -8.069 1.00 86.56 173 THR A C 1
ATOM 1359 O O . THR A 1 173 ? -19.095 -14.422 -7.414 1.00 86.56 173 THR A O 1
ATOM 1362 N N . ILE A 1 174 ? -20.180 -16.271 -8.047 1.00 82.56 174 ILE A N 1
ATOM 1363 C CA . ILE A 1 174 ? -19.273 -17.158 -7.312 1.00 82.56 174 ILE A CA 1
ATOM 1364 C C . ILE A 1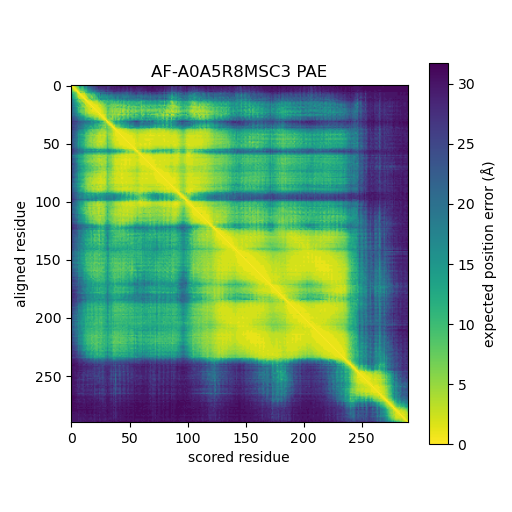 174 ? -17.883 -17.238 -7.953 1.00 82.56 174 ILE A C 1
ATOM 1366 O O . ILE A 1 174 ? -16.900 -17.469 -7.259 1.00 82.56 174 ILE A O 1
ATOM 1370 N N . GLU A 1 175 ? -17.808 -17.009 -9.263 1.00 80.12 175 GLU A N 1
ATOM 1371 C CA . GLU A 1 175 ? -16.563 -16.995 -10.023 1.00 80.12 175 GLU A CA 1
ATOM 1372 C C . GLU A 1 175 ? -15.709 -15.775 -9.664 1.00 80.12 175 GLU A C 1
ATOM 1374 O O . GLU A 1 175 ? -14.547 -15.933 -9.303 1.00 80.12 175 GLU A O 1
ATOM 1379 N N . GLU A 1 176 ? -16.310 -14.582 -9.620 1.00 80.81 176 GLU A N 1
ATOM 1380 C CA . GLU A 1 176 ? -15.641 -13.365 -9.135 1.00 80.81 176 GLU A CA 1
ATOM 1381 C C . GLU A 1 176 ? -15.157 -13.537 -7.690 1.00 80.81 176 GLU A C 1
ATOM 1383 O O . GLU A 1 176 ? -14.029 -13.184 -7.352 1.00 80.81 176 GLU A O 1
ATOM 1388 N N . LEU A 1 177 ? -15.983 -14.130 -6.822 1.00 82.38 177 LEU A N 1
ATOM 1389 C CA . LEU A 1 177 ? -15.583 -14.398 -5.441 1.00 82.38 177 LEU A CA 1
ATOM 1390 C C . LEU A 1 177 ? -14.412 -15.393 -5.365 1.00 82.38 177 LEU A C 1
ATOM 1392 O O . LEU A 1 177 ? -13.546 -15.262 -4.499 1.00 82.38 177 LEU A O 1
ATOM 1396 N N . ARG A 1 178 ? -14.364 -16.373 -6.273 1.00 77.56 178 ARG A N 1
ATOM 1397 C CA . ARG A 1 178 ? -13.302 -17.380 -6.361 1.00 77.56 178 ARG A CA 1
ATOM 1398 C C . ARG A 1 178 ? -11.983 -16.786 -6.839 1.00 77.56 178 ARG A C 1
ATOM 1400 O O . ARG A 1 178 ? -10.949 -17.096 -6.254 1.00 77.56 178 ARG A O 1
ATOM 1407 N N . GLU A 1 179 ? -12.005 -15.912 -7.840 1.00 79.50 179 GLU A N 1
ATOM 1408 C CA . GLU A 1 179 ? -10.813 -15.176 -8.289 1.00 79.50 179 GLU A CA 1
ATOM 1409 C C . GLU A 1 179 ? -10.213 -14.323 -7.166 1.00 79.50 179 GLU A C 1
ATOM 1411 O O . GLU A 1 179 ? -8.996 -14.181 -7.058 1.00 79.50 179 GLU A O 1
ATOM 1416 N N . GLN A 1 180 ? -11.064 -13.795 -6.285 1.00 77.12 180 GLN A N 1
ATOM 1417 C CA . GLN A 1 180 ? -10.651 -12.979 -5.146 1.00 77.12 180 GLN A CA 1
ATOM 1418 C C . GLN A 1 180 ? -10.398 -13.793 -3.864 1.00 77.12 180 GLN A C 1
ATOM 1420 O O . GLN A 1 180 ? -10.035 -13.211 -2.843 1.00 77.12 180 GLN A O 1
ATOM 1425 N N . ALA A 1 181 ? -10.532 -15.126 -3.887 1.00 70.56 181 ALA A N 1
ATOM 1426 C CA . ALA A 1 181 ? -10.353 -15.989 -2.716 1.00 70.56 181 ALA A CA 1
ATOM 1427 C C . ALA A 1 181 ? -8.982 -15.862 -2.018 1.00 70.56 181 ALA A C 1
ATOM 1429 O O . ALA A 1 181 ? -8.962 -15.913 -0.785 1.00 70.56 181 ALA A O 1
ATOM 1430 N N . PRO A 1 182 ? -7.851 -15.626 -2.723 1.00 71.69 182 PRO A N 1
ATOM 1431 C CA . PRO A 1 182 ? -6.576 -15.348 -2.062 1.00 71.69 182 PRO A CA 1
ATOM 1432 C C . PRO A 1 182 ? -6.634 -14.147 -1.108 1.00 71.69 182 PRO A C 1
ATOM 1434 O O . PRO A 1 182 ? -5.956 -14.147 -0.085 1.00 71.69 182 PRO A O 1
ATOM 1437 N N . LYS A 1 183 ? -7.507 -13.160 -1.380 1.00 67.62 183 LYS A N 1
ATOM 1438 C CA . LYS A 1 183 ? -7.759 -12.013 -0.492 1.00 67.62 183 LYS A CA 1
ATOM 1439 C C . LYS A 1 183 ? -8.595 -12.360 0.751 1.00 67.62 183 LYS A C 1
ATOM 1441 O O . LYS A 1 183 ? -9.036 -11.462 1.463 1.00 67.62 183 LYS A O 1
ATOM 1446 N N . LEU A 1 184 ? -8.906 -13.622 1.011 1.00 70.56 184 LEU A N 1
ATOM 1447 C CA . LEU A 1 184 ? -9.597 -14.031 2.238 1.00 70.56 184 LEU A CA 1
ATOM 1448 C C . LEU A 1 184 ? -8.652 -14.727 3.223 1.00 70.56 184 LEU A C 1
ATOM 1450 O O . LEU A 1 184 ? -9.021 -14.953 4.381 1.00 70.56 184 LEU A O 1
ATOM 1454 N N . TRP A 1 185 ? -7.433 -15.057 2.795 1.00 69.44 185 TRP A N 1
ATOM 1455 C CA . TRP A 1 185 ? -6.449 -15.734 3.630 1.00 69.44 185 TRP A CA 1
ATOM 1456 C C . TRP A 1 185 ? -5.854 -14.768 4.660 1.00 69.44 185 TRP A C 1
ATOM 1458 O O . TRP A 1 185 ? -5.526 -13.630 4.361 1.00 69.44 185 TRP A O 1
ATOM 1468 N N . GLY A 1 186 ? -5.734 -15.207 5.916 1.00 71.50 186 GLY A N 1
ATOM 1469 C CA . GLY A 1 186 ? -5.165 -14.374 6.986 1.00 71.50 186 GLY A CA 1
ATOM 1470 C C . GLY A 1 186 ? -6.086 -13.266 7.523 1.00 71.50 186 GLY A C 1
ATOM 1471 O O . GLY A 1 186 ? -5.681 -12.531 8.422 1.00 71.50 186 GLY A O 1
ATOM 1472 N N . THR A 1 187 ? -7.338 -13.179 7.059 1.00 79.25 187 THR A N 1
ATOM 1473 C CA . THR A 1 187 ? -8.352 -12.211 7.539 1.00 79.25 187 THR A CA 1
ATOM 1474 C C . THR A 1 187 ? -8.547 -12.245 9.063 1.00 79.25 187 THR A C 1
ATOM 1476 O O . THR A 1 187 ? -8.696 -11.196 9.695 1.00 79.25 187 THR A O 1
ATOM 1479 N N . GLU A 1 188 ? -8.489 -13.429 9.681 1.00 81.00 188 GLU A N 1
ATOM 1480 C CA . GLU A 1 188 ? -8.563 -13.590 11.141 1.00 81.00 188 GLU A CA 1
ATOM 1481 C C . GLU A 1 188 ? -7.365 -12.959 11.861 1.00 81.00 188 GLU A C 1
ATOM 1483 O O . GLU A 1 188 ? -7.536 -12.262 12.860 1.00 81.00 188 GLU A O 1
ATOM 1488 N N . GLU A 1 189 ? -6.155 -13.147 11.333 1.00 84.38 189 GLU A N 1
ATOM 1489 C CA . GLU A 1 189 ? -4.931 -12.579 11.900 1.00 84.38 189 GLU A CA 1
ATOM 1490 C C . GLU A 1 189 ? -4.909 -11.050 11.756 1.00 84.38 189 GLU A C 1
ATOM 1492 O O . GLU A 1 189 ? -4.517 -10.350 12.691 1.00 84.38 189 GLU A O 1
ATOM 1497 N N . ILE A 1 190 ? -5.391 -10.519 10.625 1.00 87.00 190 ILE A N 1
ATOM 1498 C CA . ILE A 1 190 ? -5.584 -9.074 10.412 1.00 87.00 190 ILE A CA 1
ATOM 1499 C C . ILE A 1 190 ? -6.529 -8.506 11.474 1.00 87.00 190 ILE A C 1
ATOM 1501 O O . ILE A 1 190 ? -6.194 -7.532 12.152 1.00 87.00 190 ILE A O 1
ATOM 1505 N N . ALA A 1 191 ? -7.701 -9.124 11.647 1.00 88.44 191 ALA A N 1
ATOM 1506 C CA . ALA A 1 191 ? -8.690 -8.669 12.617 1.00 88.44 191 ALA A CA 1
ATOM 1507 C C . ALA A 1 191 ? -8.151 -8.732 14.053 1.00 88.44 191 ALA A C 1
ATOM 1509 O O . ALA A 1 191 ? -8.326 -7.785 14.820 1.00 88.44 191 ALA A O 1
ATOM 1510 N N . ARG A 1 192 ? -7.444 -9.812 14.403 1.00 90.56 192 ARG A N 1
ATOM 1511 C CA . ARG A 1 192 ? -6.832 -10.000 15.722 1.00 90.56 192 ARG A CA 1
ATOM 1512 C C . ARG A 1 192 ? -5.776 -8.935 16.021 1.00 90.56 192 ARG A C 1
ATOM 1514 O O . ARG A 1 192 ? -5.785 -8.370 17.112 1.00 90.56 192 ARG A O 1
ATOM 1521 N N . ARG A 1 193 ? -4.886 -8.629 15.069 1.00 90.19 193 ARG A N 1
ATOM 1522 C CA . ARG A 1 193 ? -3.889 -7.554 15.232 1.00 90.19 193 ARG A CA 1
ATOM 1523 C C . ARG A 1 193 ? -4.549 -6.195 15.397 1.00 90.19 193 ARG A C 1
ATOM 1525 O O . ARG A 1 193 ? -4.229 -5.482 16.337 1.00 90.19 193 ARG A O 1
ATOM 1532 N N . ALA A 1 194 ? -5.531 -5.874 14.559 1.00 92.50 194 ALA A N 1
ATOM 1533 C CA . ALA A 1 194 ? -6.249 -4.608 14.660 1.00 92.50 194 ALA A CA 1
ATOM 1534 C C . ALA A 1 194 ? -7.010 -4.455 15.990 1.00 92.50 194 ALA A C 1
ATOM 1536 O O . ALA A 1 194 ? -7.068 -3.359 16.545 1.00 92.50 194 ALA A O 1
ATOM 1537 N N . GLN A 1 195 ? -7.557 -5.546 16.538 1.00 93.75 195 GLN A N 1
ATOM 1538 C CA . GLN A 1 195 ? -8.135 -5.558 17.887 1.00 93.75 195 GLN A CA 1
ATOM 1539 C C . GLN A 1 195 ? -7.077 -5.314 18.971 1.00 93.75 195 GLN A C 1
ATOM 1541 O O . GLN A 1 195 ? -7.349 -4.585 19.926 1.00 93.75 195 GLN A O 1
ATOM 1546 N N . GLY A 1 196 ? -5.883 -5.894 18.814 1.00 92.69 196 GLY A N 1
ATOM 1547 C CA . GLY A 1 196 ? -4.729 -5.634 19.676 1.00 92.69 196 GLY A CA 1
ATOM 1548 C C . GLY A 1 196 ? -4.338 -4.157 19.671 1.00 92.69 196 GLY A C 1
ATOM 1549 O O . GLY A 1 196 ? -4.309 -3.536 20.730 1.00 92.69 196 GLY A O 1
ATOM 1550 N N . LEU A 1 197 ? -4.158 -3.577 18.484 1.00 92.56 197 LEU A N 1
ATOM 1551 C CA . LEU A 1 197 ? -3.862 -2.159 18.292 1.00 92.56 197 LEU A CA 1
ATOM 1552 C C . LEU A 1 197 ? -4.921 -1.255 18.930 1.00 92.56 197 LEU A C 1
ATOM 1554 O O . LEU A 1 197 ? -4.592 -0.352 19.696 1.00 92.56 197 LEU A O 1
ATOM 1558 N N . HIS A 1 198 ? -6.202 -1.537 18.673 1.00 94.44 198 HIS A N 1
ATOM 1559 C CA . HIS A 1 198 ? -7.322 -0.860 19.326 1.00 94.44 198 HIS A CA 1
ATOM 1560 C C . HIS A 1 198 ? -7.185 -0.892 20.858 1.00 94.44 198 HIS A C 1
ATOM 1562 O O . HIS A 1 198 ? -7.366 0.134 21.513 1.00 94.44 198 HIS A O 1
ATOM 1568 N N . GLY A 1 199 ? -6.850 -2.055 21.427 1.00 93.69 199 GLY A N 1
ATOM 1569 C CA . GLY A 1 199 ? -6.639 -2.214 22.865 1.00 93.69 199 GLY A CA 1
ATOM 1570 C C . GLY A 1 199 ? -5.469 -1.377 23.384 1.00 93.69 199 GLY A C 1
ATOM 1571 O O . GLY A 1 199 ? -5.607 -0.711 24.410 1.00 93.69 199 GLY A O 1
ATOM 1572 N N . THR A 1 200 ? -4.349 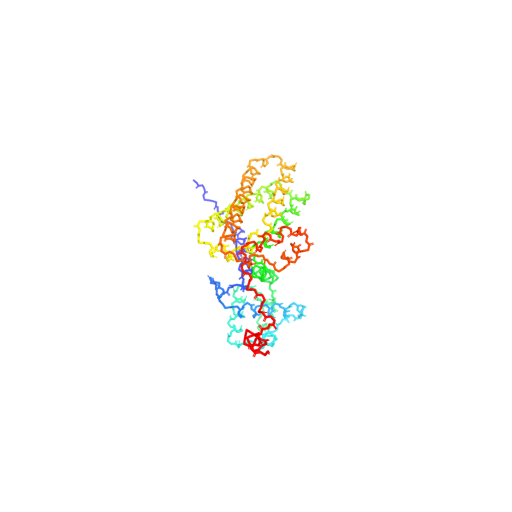-1.357 22.661 1.00 94.12 200 THR A N 1
ATOM 1573 C CA . THR A 1 200 ? -3.167 -0.555 23.009 1.00 94.12 200 THR A CA 1
ATOM 1574 C C . THR A 1 200 ? -3.483 0.941 23.010 1.00 94.12 200 THR A C 1
ATOM 1576 O O . THR A 1 200 ? -3.168 1.624 23.986 1.00 94.12 200 THR A O 1
ATOM 1579 N N . ILE A 1 201 ? -4.157 1.444 21.966 1.00 94.62 201 ILE A N 1
ATOM 1580 C CA . ILE A 1 201 ? -4.559 2.856 21.866 1.00 94.62 201 ILE A CA 1
ATOM 1581 C C . ILE A 1 201 ? -5.456 3.231 23.047 1.00 94.62 201 ILE A C 1
ATOM 1583 O O . ILE A 1 201 ? -5.164 4.194 23.750 1.00 94.62 201 ILE A O 1
ATOM 1587 N N . LEU A 1 202 ? -6.514 2.454 23.298 1.00 95.00 202 LEU A N 1
ATOM 1588 C CA . LEU A 1 202 ? -7.497 2.781 24.332 1.00 95.00 202 LEU A CA 1
ATOM 1589 C C . LEU A 1 202 ? -6.921 2.679 25.751 1.00 95.00 202 LEU A C 1
ATOM 1591 O O . LEU A 1 202 ? -7.309 3.438 26.634 1.00 95.00 202 LEU A O 1
ATOM 1595 N N . THR A 1 203 ? -5.971 1.766 25.970 1.00 95.50 203 THR A N 1
ATOM 1596 C CA . THR A 1 203 ? -5.271 1.641 27.258 1.00 95.50 203 THR A CA 1
ATOM 1597 C C . THR A 1 203 ? -4.404 2.866 27.540 1.00 95.50 203 THR A C 1
ATOM 1599 O O . THR A 1 203 ? -4.319 3.310 28.684 1.00 95.50 203 THR A O 1
ATOM 1602 N N . ARG A 1 204 ? -3.748 3.413 26.510 1.00 95.56 204 ARG A N 1
ATOM 1603 C CA . ARG A 1 204 ? -2.832 4.550 26.651 1.00 95.56 204 ARG A CA 1
ATOM 1604 C C . ARG A 1 204 ? -3.546 5.903 26.636 1.00 95.56 204 ARG A C 1
ATOM 1606 O O . ARG A 1 204 ? -3.124 6.801 27.358 1.00 95.56 204 ARG A O 1
ATOM 1613 N N . TRP A 1 205 ? -4.613 6.034 25.851 1.00 96.81 205 TRP A N 1
ATOM 1614 C CA . TRP A 1 205 ? -5.413 7.255 25.712 1.00 96.81 205 TRP A CA 1
ATOM 1615 C C . TRP A 1 205 ? -6.913 6.943 25.817 1.00 96.81 205 TRP A C 1
ATOM 1617 O O . TRP A 1 205 ? -7.603 6.839 24.796 1.00 96.81 205 TRP A O 1
ATOM 1627 N N . PRO A 1 206 ? -7.444 6.795 27.044 1.00 96.44 206 PRO A N 1
ATOM 1628 C CA . PRO A 1 206 ? -8.863 6.517 27.279 1.00 96.44 206 PRO A CA 1
ATOM 1629 C C . PRO A 1 206 ? -9.813 7.568 26.684 1.00 96.44 206 PRO A C 1
ATOM 1631 O O . PRO A 1 206 ? -10.960 7.264 26.364 1.00 96.44 206 PRO A O 1
ATOM 1634 N N . GLU A 1 207 ? -9.346 8.801 26.491 1.00 96.50 207 GLU A N 1
ATOM 1635 C CA . GLU A 1 207 ? -10.101 9.903 25.888 1.00 96.50 207 GLU A CA 1
ATOM 1636 C C . GLU A 1 207 ? -10.510 9.622 24.431 1.00 96.50 207 GLU A C 1
ATOM 1638 O O . GLU A 1 207 ? -11.457 10.227 23.924 1.00 96.50 207 GLU A O 1
ATOM 1643 N N . LEU A 1 208 ? -9.840 8.677 23.762 1.00 96.50 208 LEU A N 1
ATOM 1644 C CA . LEU A 1 208 ? -10.153 8.250 22.397 1.00 96.50 208 LEU A CA 1
ATOM 1645 C C . LEU A 1 208 ? -11.275 7.197 22.319 1.00 96.50 208 LEU A C 1
ATOM 1647 O O . LEU A 1 208 ? -11.539 6.691 21.229 1.00 96.50 208 LEU A O 1
ATOM 1651 N N . ASP A 1 209 ? -11.980 6.893 23.418 1.00 95.31 209 ASP A N 1
ATOM 1652 C CA . ASP A 1 209 ? -13.033 5.860 23.499 1.00 95.31 209 ASP A CA 1
ATOM 1653 C C . ASP A 1 209 ? -14.034 5.883 22.331 1.00 95.31 209 ASP A C 1
ATOM 1655 O O . ASP A 1 209 ? -14.310 4.854 21.704 1.00 95.31 209 ASP A O 1
ATOM 1659 N N . ARG A 1 210 ? -14.527 7.070 21.962 1.00 94.12 210 ARG A N 1
ATOM 1660 C CA . ARG A 1 210 ? -15.469 7.213 20.845 1.00 94.12 210 ARG A CA 1
ATOM 1661 C C . ARG A 1 210 ? -14.846 6.812 19.504 1.00 94.12 210 ARG A C 1
ATOM 1663 O O . ARG A 1 210 ? -15.479 6.100 18.729 1.00 94.12 210 ARG A O 1
ATOM 1670 N N . VAL A 1 211 ? -13.613 7.245 19.240 1.00 94.06 211 VAL A N 1
ATOM 1671 C CA . VAL A 1 211 ? -12.884 6.930 17.999 1.00 94.06 211 VAL A CA 1
ATOM 1672 C C . VAL A 1 211 ? -12.535 5.440 17.953 1.00 94.06 211 VAL A C 1
ATOM 1674 O O . VAL A 1 211 ? -12.729 4.780 16.933 1.00 94.06 211 VAL A O 1
ATOM 1677 N N . CYS A 1 212 ? -12.091 4.878 19.077 1.00 94.75 212 CYS A N 1
ATOM 1678 C CA . CYS A 1 212 ? -11.821 3.450 19.219 1.00 94.75 212 CYS A CA 1
ATOM 1679 C C . CYS A 1 212 ? -13.090 2.600 19.058 1.00 94.75 212 CYS A C 1
ATOM 1681 O O . CYS A 1 212 ? -13.032 1.518 18.476 1.00 94.75 212 CYS A O 1
ATOM 1683 N N . THR A 1 213 ? -14.254 3.094 19.487 1.00 96.62 213 THR A N 1
ATOM 1684 C CA . THR A 1 213 ? -15.539 2.420 19.259 1.00 96.62 213 THR A CA 1
ATOM 1685 C C . THR A 1 213 ? -15.871 2.317 17.771 1.00 96.62 213 THR A C 1
ATOM 1687 O O . THR A 1 213 ? -16.265 1.239 17.315 1.00 96.62 213 THR A O 1
ATOM 1690 N N . ASP A 1 214 ? -15.654 3.385 17.000 1.00 96.88 214 ASP A N 1
ATOM 1691 C CA . ASP A 1 214 ? -15.834 3.361 15.544 1.00 96.88 214 ASP A CA 1
ATOM 1692 C C . ASP A 1 214 ? -14.868 2.379 14.862 1.00 96.88 214 ASP A C 1
ATOM 1694 O O . ASP A 1 214 ? -15.285 1.610 13.987 1.00 96.88 214 ASP A O 1
ATOM 1698 N N . LEU A 1 215 ? -13.604 2.354 15.300 1.00 96.38 215 LEU A N 1
ATOM 1699 C CA . LEU A 1 215 ? -12.601 1.404 14.819 1.00 96.38 215 LEU A CA 1
ATOM 1700 C C . LEU A 1 215 ? -13.015 -0.041 15.110 1.00 96.38 215 LEU A C 1
ATOM 1702 O O . LEU A 1 215 ? -13.018 -0.883 14.213 1.00 96.38 215 LEU A O 1
ATOM 1706 N N . ARG A 1 216 ? -13.428 -0.330 16.345 1.00 96.88 216 ARG A N 1
ATOM 1707 C CA . ARG A 1 216 ? -13.882 -1.661 16.762 1.00 96.88 216 ARG A CA 1
ATOM 1708 C C . ARG A 1 216 ? -15.085 -2.130 15.947 1.00 96.88 216 ARG A C 1
ATOM 1710 O O . ARG A 1 216 ? -15.114 -3.280 15.510 1.00 96.88 216 ARG A O 1
ATOM 1717 N N . ALA A 1 217 ? -16.055 -1.248 15.703 1.00 97.25 217 ALA A N 1
ATOM 1718 C CA . ALA A 1 217 ? -17.206 -1.557 14.860 1.00 97.25 217 ALA A CA 1
ATOM 1719 C C . ALA A 1 217 ? -16.788 -1.880 13.413 1.00 97.25 217 ALA A C 1
ATOM 1721 O O . ALA A 1 217 ? -17.279 -2.852 12.837 1.00 97.25 217 ALA A O 1
ATOM 1722 N N . ALA A 1 218 ? -15.851 -1.115 12.842 1.00 96.19 218 ALA A N 1
ATOM 1723 C CA . ALA A 1 218 ? -15.328 -1.364 11.499 1.00 96.19 218 ALA A CA 1
ATOM 1724 C C . ALA A 1 218 ? -14.571 -2.700 11.399 1.00 96.19 218 ALA A C 1
ATOM 1726 O O . ALA A 1 218 ? -14.786 -3.448 10.443 1.00 96.19 218 ALA A O 1
ATOM 1727 N N . ILE A 1 219 ? -13.750 -3.041 12.400 1.00 94.81 219 ILE A N 1
ATOM 1728 C CA . ILE A 1 219 ? -13.048 -4.332 12.459 1.00 94.81 219 ILE A CA 1
ATOM 1729 C C . ILE A 1 219 ? -14.057 -5.486 12.484 1.00 94.81 219 ILE A C 1
ATOM 1731 O O . ILE A 1 219 ? -13.916 -6.440 11.719 1.00 94.81 219 ILE A O 1
ATOM 1735 N N . TYR A 1 220 ? -15.109 -5.397 13.306 1.00 95.00 220 TYR A N 1
ATOM 1736 C CA . TYR A 1 220 ? -16.133 -6.444 13.353 1.00 95.00 220 TYR A CA 1
ATOM 1737 C C . TYR A 1 220 ? -16.912 -6.582 12.048 1.00 95.00 220 TYR A C 1
ATOM 1739 O O . TYR A 1 220 ? -17.150 -7.711 11.619 1.00 95.00 220 TYR A O 1
ATOM 1747 N N . ALA A 1 221 ? -17.264 -5.470 11.399 1.00 94.25 221 ALA A N 1
ATOM 1748 C CA . ALA A 1 221 ? -17.918 -5.498 10.093 1.00 94.25 221 ALA A CA 1
ATOM 1749 C C . ALA A 1 221 ? -17.046 -6.199 9.038 1.00 94.25 221 ALA A C 1
ATOM 1751 O O . ALA A 1 221 ? -17.544 -7.025 8.274 1.00 94.25 221 ALA A O 1
ATOM 1752 N N . TYR A 1 222 ? -15.737 -5.932 9.038 1.00 91.75 222 TYR A N 1
ATOM 1753 C CA . TYR A 1 222 ? -14.783 -6.616 8.167 1.00 91.75 222 TYR A CA 1
ATOM 1754 C C . TYR A 1 222 ? -14.680 -8.117 8.470 1.00 91.75 222 TYR A C 1
ATOM 1756 O O . TYR A 1 222 ? -14.763 -8.931 7.547 1.00 91.75 222 TYR A O 1
ATOM 1764 N N . SER A 1 223 ? -14.544 -8.513 9.741 1.00 91.00 223 SER A N 1
ATOM 1765 C CA . SER A 1 223 ? -14.487 -9.934 10.118 1.00 91.00 223 SER A CA 1
ATOM 1766 C C . SER A 1 223 ? -15.759 -10.683 9.725 1.00 91.00 223 SER A C 1
ATOM 1768 O O . SER A 1 223 ? -15.708 -11.831 9.295 1.00 91.00 223 SER A O 1
ATOM 1770 N N . ASP A 1 224 ? -16.909 -10.035 9.873 1.00 91.44 224 ASP A N 1
ATOM 1771 C CA . ASP A 1 224 ? -18.208 -10.589 9.519 1.00 91.44 224 ASP A CA 1
ATOM 1772 C C . ASP A 1 224 ? -18.377 -10.744 8.000 1.00 91.44 224 ASP A C 1
ATOM 1774 O O . ASP A 1 224 ? -18.739 -11.821 7.527 1.00 91.44 224 ASP A O 1
ATOM 1778 N N . ALA A 1 225 ? -18.013 -9.721 7.221 1.00 90.75 225 ALA A N 1
ATOM 1779 C CA . ALA A 1 225 ? -17.976 -9.806 5.762 1.00 90.75 225 ALA A CA 1
ATOM 1780 C C . ALA A 1 225 ? -17.010 -10.901 5.270 1.00 90.75 225 ALA A C 1
ATOM 1782 O O . ALA A 1 225 ? -17.368 -11.687 4.395 1.00 90.75 225 ALA A O 1
ATOM 1783 N N . SER A 1 226 ? -15.829 -11.011 5.888 1.00 87.81 226 SER A N 1
ATOM 1784 C CA . SER A 1 226 ? -14.831 -12.044 5.573 1.00 87.81 226 SER A CA 1
ATOM 1785 C C . SER A 1 226 ? -15.374 -13.452 5.823 1.00 87.81 226 SER A C 1
ATOM 1787 O O . SER A 1 226 ? -15.259 -14.319 4.959 1.00 87.81 226 SER A O 1
ATOM 1789 N N . ARG A 1 227 ? -16.034 -13.680 6.969 1.00 88.00 227 ARG A N 1
ATOM 1790 C CA . ARG A 1 227 ? -16.667 -14.973 7.277 1.00 88.00 227 ARG A CA 1
ATOM 1791 C C . ARG A 1 227 ? -17.800 -15.311 6.314 1.00 88.00 227 ARG A C 1
ATOM 1793 O O . ARG A 1 227 ? -17.899 -16.461 5.903 1.00 88.00 227 ARG A O 1
ATOM 1800 N N . ARG A 1 228 ? -18.634 -14.338 5.925 1.00 88.38 228 ARG A N 1
ATOM 1801 C CA . ARG A 1 228 ? -19.683 -14.560 4.911 1.00 88.38 228 ARG A CA 1
ATOM 1802 C C . ARG A 1 228 ? -19.092 -14.944 3.557 1.00 88.38 228 ARG A C 1
ATOM 1804 O O . ARG A 1 228 ? -19.585 -15.874 2.928 1.00 88.38 228 ARG A O 1
ATOM 1811 N N . ALA A 1 229 ? -18.035 -14.256 3.126 1.00 86.94 229 ALA A N 1
ATOM 1812 C CA . ALA A 1 229 ? -17.340 -14.546 1.875 1.00 86.94 229 ALA A CA 1
ATOM 1813 C C . ALA A 1 229 ? -16.732 -15.955 1.877 1.00 86.94 229 ALA A C 1
ATOM 1815 O O . ALA A 1 229 ? -16.971 -16.734 0.954 1.00 86.94 229 ALA A O 1
ATOM 1816 N N . ALA A 1 230 ? -16.019 -16.312 2.948 1.00 83.31 230 ALA A N 1
ATOM 1817 C CA . ALA A 1 230 ? -15.450 -17.644 3.123 1.00 83.31 230 ALA A CA 1
ATOM 1818 C C . ALA A 1 230 ? -16.532 -18.736 3.192 1.00 83.31 230 ALA A C 1
ATOM 1820 O O . ALA A 1 230 ? -16.394 -19.769 2.543 1.00 83.31 230 ALA A O 1
ATOM 1821 N N . GLY A 1 231 ? -17.627 -18.492 3.921 1.00 84.50 231 GLY A N 1
ATOM 1822 C CA . GLY A 1 231 ? -18.765 -19.410 4.003 1.00 84.50 231 GLY A CA 1
ATOM 1823 C C . GLY A 1 231 ? -19.390 -19.670 2.635 1.00 84.50 231 GLY A C 1
ATOM 1824 O O . GLY A 1 231 ? -19.537 -20.817 2.234 1.00 84.50 231 GLY A O 1
ATOM 1825 N N . ARG A 1 232 ? -19.638 -18.614 1.855 1.00 85.50 232 ARG A N 1
ATOM 1826 C CA . ARG A 1 232 ? -20.182 -18.734 0.497 1.00 85.50 232 ARG A CA 1
ATOM 1827 C C . ARG A 1 232 ? -19.255 -19.511 -0.448 1.00 85.50 232 ARG A C 1
ATOM 1829 O O . ARG A 1 232 ? -19.736 -20.291 -1.270 1.00 85.50 232 ARG A O 1
ATOM 1836 N N . LEU A 1 233 ? -17.937 -19.319 -0.339 1.00 82.19 233 LEU A N 1
ATOM 1837 C CA . LEU A 1 233 ? -16.961 -20.123 -1.085 1.00 82.19 233 LEU A CA 1
ATOM 1838 C C . LEU A 1 233 ? -16.989 -21.591 -0.664 1.00 82.19 233 LEU A C 1
ATOM 1840 O O . LEU A 1 233 ? -16.948 -22.457 -1.532 1.00 82.19 233 LEU A O 1
ATOM 1844 N N . ALA A 1 234 ? -17.083 -21.874 0.636 1.00 77.94 234 ALA A N 1
ATOM 1845 C CA . ALA A 1 234 ? -17.178 -23.237 1.150 1.00 77.94 234 ALA A CA 1
ATOM 1846 C C . ALA A 1 234 ? -18.469 -23.936 0.684 1.00 77.94 234 ALA A C 1
ATOM 1848 O O . ALA A 1 234 ? -18.411 -25.070 0.208 1.00 77.94 234 ALA A O 1
ATOM 1849 N N . ASP A 1 235 ? -19.607 -23.240 0.726 1.00 78.38 235 ASP A N 1
ATOM 1850 C CA . ASP A 1 235 ? -20.895 -23.748 0.239 1.00 78.38 235 ASP A CA 1
ATOM 1851 C C . ASP A 1 235 ? -20.837 -24.055 -1.264 1.00 78.38 235 ASP A C 1
ATOM 1853 O O . ASP A 1 235 ? -21.296 -25.106 -1.727 1.00 78.38 235 ASP A O 1
ATOM 1857 N N . SER A 1 236 ? -20.207 -23.170 -2.044 1.00 71.25 236 SER A N 1
ATOM 1858 C CA . SER A 1 236 ? -19.976 -23.439 -3.459 1.00 71.25 236 SER A CA 1
ATOM 1859 C C . SER A 1 236 ? -19.018 -24.598 -3.676 1.00 71.25 236 SER A C 1
ATOM 1861 O O . SER A 1 236 ? -19.281 -25.387 -4.572 1.00 71.25 236 SER A O 1
ATOM 1863 N N . ALA A 1 237 ? -17.934 -24.716 -2.909 1.00 63.56 237 ALA A N 1
ATOM 1864 C CA . ALA A 1 237 ? -16.973 -25.812 -3.028 1.00 63.56 237 ALA A CA 1
ATOM 1865 C C . ALA A 1 237 ? -17.649 -27.171 -2.821 1.00 63.56 237 ALA A C 1
ATOM 1867 O O . ALA A 1 237 ? -17.436 -28.097 -3.604 1.00 63.56 237 ALA A O 1
ATOM 1868 N N . GLY A 1 238 ? -18.515 -27.260 -1.805 1.00 59.16 238 GLY A N 1
ATOM 1869 C CA . GLY A 1 238 ? -19.331 -28.443 -1.540 1.00 59.16 238 GLY A CA 1
ATOM 1870 C C . GLY A 1 238 ? -20.321 -28.751 -2.667 1.00 59.16 238 GLY A C 1
ATOM 1871 O O . GLY A 1 238 ? -20.619 -29.914 -2.926 1.00 59.16 238 GLY A O 1
ATOM 1872 N N . THR A 1 239 ? -20.781 -27.726 -3.390 1.00 56.78 239 THR A N 1
ATOM 1873 C CA . THR A 1 239 ? -21.738 -27.871 -4.498 1.00 56.78 239 THR A CA 1
ATOM 1874 C C . THR A 1 239 ? -21.059 -28.193 -5.839 1.00 56.78 239 THR A C 1
ATOM 1876 O O . THR A 1 239 ? -21.561 -29.021 -6.596 1.00 56.78 239 THR A O 1
ATOM 1879 N N . THR A 1 240 ? -19.913 -27.574 -6.150 1.00 52.25 240 THR A N 1
ATOM 1880 C CA . THR A 1 240 ? -19.199 -27.712 -7.436 1.00 52.25 240 THR A CA 1
ATOM 1881 C C . THR A 1 240 ? -18.063 -28.735 -7.412 1.00 52.25 240 THR A C 1
ATOM 1883 O O . THR A 1 240 ? -17.499 -29.020 -8.467 1.00 52.25 240 THR A O 1
ATOM 1886 N N . ARG A 1 241 ? -17.746 -29.328 -6.248 1.00 56.62 241 ARG A N 1
ATOM 1887 C CA . ARG A 1 241 ? -16.747 -30.406 -6.074 1.00 56.62 241 ARG A CA 1
ATOM 1888 C C . ARG A 1 241 ? -15.338 -30.034 -6.563 1.00 56.62 241 ARG A C 1
ATOM 1890 O O . ARG A 1 241 ? -14.562 -30.902 -6.957 1.00 56.62 241 ARG A O 1
ATOM 1897 N N . ASN A 1 242 ? -15.002 -28.744 -6.570 1.00 52.62 242 ASN A N 1
ATOM 1898 C CA . ASN A 1 242 ? -13.748 -28.252 -7.135 1.00 52.62 242 ASN A CA 1
ATOM 1899 C C . ASN A 1 242 ? -12.664 -28.071 -6.052 1.00 52.62 242 ASN A C 1
ATOM 1901 O O . ASN A 1 242 ? -12.774 -27.205 -5.184 1.00 52.62 242 ASN A O 1
ATOM 1905 N N . LEU A 1 243 ? -11.605 -28.887 -6.120 1.00 54.06 243 LEU A N 1
ATOM 1906 C CA . LEU A 1 243 ? -10.506 -28.953 -5.142 1.00 54.06 243 LEU A CA 1
ATOM 1907 C C . LEU A 1 243 ? -9.455 -27.832 -5.294 1.00 54.06 243 LEU A C 1
ATOM 1909 O O . LEU A 1 243 ? -8.539 -27.734 -4.475 1.00 54.06 243 LEU A O 1
ATOM 1913 N N . THR A 1 244 ? -9.566 -26.957 -6.300 1.00 54.19 244 THR A N 1
ATOM 1914 C CA . THR A 1 244 ? -8.576 -25.892 -6.575 1.00 54.19 244 THR A CA 1
ATOM 1915 C C . THR A 1 244 ? -8.674 -24.673 -5.644 1.00 54.19 244 THR A C 1
ATOM 1917 O O . THR A 1 244 ? -8.147 -23.614 -5.969 1.00 54.19 244 THR A O 1
ATOM 1920 N N . LEU A 1 245 ? -9.384 -24.772 -4.517 1.00 55.59 245 LEU A N 1
ATOM 1921 C CA . LEU A 1 245 ? -9.683 -23.628 -3.643 1.00 55.59 245 LEU A CA 1
ATOM 1922 C C . LEU A 1 245 ? -8.673 -23.408 -2.511 1.00 55.59 245 LEU A C 1
ATOM 1924 O O . LEU A 1 245 ? -8.689 -22.346 -1.891 1.00 55.59 245 LEU A O 1
ATOM 1928 N N . LEU A 1 246 ? -7.793 -24.375 -2.239 1.00 54.31 246 LEU A N 1
ATOM 1929 C CA . LEU A 1 246 ? -6.730 -24.218 -1.245 1.00 54.31 246 LEU A CA 1
ATOM 1930 C C . LEU A 1 246 ? -5.366 -24.075 -1.941 1.00 54.31 246 LEU A C 1
ATOM 1932 O O . LEU A 1 246 ? -5.088 -24.819 -2.886 1.00 54.31 246 LEU A O 1
ATOM 1936 N N . PRO A 1 247 ? -4.490 -23.167 -1.471 1.00 57.47 247 PRO A N 1
ATOM 1937 C CA . PRO A 1 247 ? -3.105 -23.122 -1.918 1.00 57.47 247 PRO A CA 1
ATOM 1938 C C . PRO A 1 247 ? -2.379 -24.425 -1.556 1.00 57.47 247 PRO A C 1
ATOM 1940 O O . PRO A 1 247 ? -2.727 -25.102 -0.582 1.00 57.47 247 PRO A O 1
ATOM 1943 N N . THR A 1 248 ? -1.351 -24.779 -2.329 1.00 62.47 248 THR A N 1
ATOM 1944 C CA . THR A 1 248 ? -0.609 -26.049 -2.212 1.00 62.47 248 THR A CA 1
ATOM 1945 C C . THR A 1 248 ? -0.081 -26.296 -0.795 1.00 62.47 248 THR A C 1
ATOM 1947 O O . THR A 1 248 ? -0.155 -27.411 -0.278 1.00 62.47 248 THR A O 1
ATOM 1950 N N . GLU A 1 249 ? 0.419 -25.258 -0.130 1.00 58.84 249 GLU A N 1
ATOM 1951 C CA . GLU A 1 249 ? 0.944 -25.304 1.236 1.00 58.84 249 GLU A CA 1
ATOM 1952 C C . GLU A 1 249 ? -0.152 -25.589 2.271 1.00 58.84 249 GLU A C 1
ATOM 1954 O O . GLU A 1 249 ? 0.064 -26.352 3.220 1.00 58.84 249 GLU A O 1
ATOM 1959 N N . THR A 1 250 ? -1.348 -25.031 2.076 1.00 53.75 250 THR A N 1
ATOM 1960 C CA . THR A 1 250 ? -2.511 -25.288 2.933 1.00 53.75 250 THR A CA 1
ATOM 1961 C C . THR A 1 250 ? -3.045 -26.697 2.712 1.00 53.75 250 THR A C 1
ATOM 1963 O O . THR A 1 250 ? -3.341 -27.382 3.689 1.00 53.75 250 THR A O 1
ATOM 1966 N N . TRP A 1 251 ? -3.067 -27.180 1.464 1.00 70.69 251 TRP A N 1
ATOM 1967 C CA . TRP A 1 251 ? -3.366 -28.582 1.159 1.00 70.69 251 TRP A CA 1
ATOM 1968 C C . TRP A 1 251 ? -2.380 -29.534 1.830 1.00 70.69 251 TRP A C 1
ATOM 1970 O O . TRP A 1 251 ? -2.798 -30.497 2.467 1.00 70.69 251 TRP A O 1
ATOM 1980 N N . 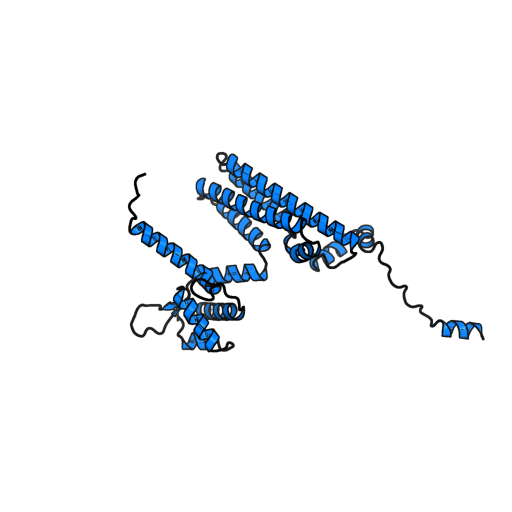ARG A 1 252 ? -1.077 -29.247 1.743 1.00 70.50 252 ARG A N 1
ATOM 1981 C CA . ARG A 1 252 ? -0.027 -30.050 2.385 1.00 70.50 252 ARG A CA 1
ATOM 1982 C C . ARG A 1 252 ? -0.224 -30.106 3.899 1.00 70.50 252 ARG A C 1
ATOM 1984 O O . ARG A 1 252 ? -0.181 -31.187 4.478 1.00 70.50 252 ARG A O 1
ATOM 1991 N N . THR A 1 253 ? -0.480 -28.962 4.525 1.00 70.50 253 THR A N 1
ATOM 1992 C CA . THR A 1 253 ? -0.690 -28.881 5.977 1.00 70.50 253 THR A CA 1
ATOM 1993 C C . THR A 1 253 ? -1.965 -29.613 6.401 1.00 70.50 253 THR A C 1
ATOM 1995 O O . THR A 1 253 ? -1.951 -30.381 7.363 1.00 70.50 253 THR A O 1
ATOM 1998 N N . PHE A 1 254 ? -3.063 -29.435 5.663 1.00 70.19 254 PHE A N 1
ATOM 1999 C CA . PHE A 1 254 ? -4.327 -30.126 5.914 1.00 70.19 254 PHE A CA 1
ATOM 2000 C C . PHE A 1 254 ? -4.185 -31.645 5.746 1.00 70.19 254 PHE A C 1
ATOM 2002 O O . PHE A 1 254 ? -4.597 -32.393 6.627 1.00 70.19 254 PHE A O 1
ATOM 2009 N N . ALA A 1 255 ? -3.516 -32.105 4.684 1.00 75.62 255 ALA A N 1
ATOM 2010 C CA . ALA A 1 255 ? -3.230 -33.520 4.441 1.00 75.62 255 ALA A CA 1
ATOM 2011 C C . ALA A 1 255 ? -2.384 -34.167 5.550 1.00 75.62 255 ALA A C 1
ATOM 2013 O O . ALA A 1 255 ? -2.555 -35.346 5.844 1.00 75.62 255 ALA A O 1
ATOM 2014 N N . GLN A 1 256 ? -1.484 -33.404 6.174 1.00 81.62 256 GLN A N 1
ATOM 2015 C CA . GLN A 1 256 ? -0.611 -33.897 7.242 1.00 81.62 256 GLN A CA 1
ATOM 2016 C C . GLN A 1 256 ? -1.271 -33.905 8.628 1.00 81.62 256 GLN A C 1
ATOM 2018 O O . GLN A 1 256 ? -0.855 -34.680 9.486 1.00 81.62 256 GLN A O 1
ATOM 2023 N N . THR A 1 257 ? -2.254 -33.034 8.870 1.00 73.69 257 THR A N 1
ATOM 2024 C CA . THR A 1 257 ? -2.799 -32.781 10.221 1.00 73.69 257 THR A CA 1
ATOM 2025 C C . THR A 1 257 ? -4.252 -33.213 10.408 1.00 73.69 257 THR A C 1
ATOM 2027 O O . THR A 1 257 ? -4.691 -33.393 11.544 1.00 73.69 257 THR A O 1
ATOM 2030 N N . ALA A 1 258 ? -5.019 -33.384 9.330 1.00 76.75 258 ALA A N 1
ATOM 2031 C CA . ALA A 1 258 ? -6.409 -33.814 9.410 1.00 76.75 258 ALA A CA 1
ATOM 2032 C C . ALA A 1 258 ? -6.530 -35.320 9.697 1.00 76.75 258 ALA A C 1
ATOM 2034 O O . ALA A 1 258 ? -5.697 -36.129 9.289 1.00 76.75 258 ALA A O 1
ATOM 2035 N N . SER A 1 259 ? -7.611 -35.708 10.380 1.00 77.25 259 SER A N 1
ATOM 2036 C CA . SER A 1 259 ? -7.945 -37.122 10.565 1.00 77.25 259 SER A CA 1
ATOM 2037 C C . SER A 1 259 ? -8.350 -37.769 9.239 1.00 77.25 259 SER A C 1
ATOM 2039 O O . SER A 1 259 ? -8.777 -37.092 8.298 1.00 77.25 259 SER A O 1
ATOM 2041 N N . ARG A 1 260 ? -8.274 -39.103 9.181 1.00 76.06 260 ARG A N 1
ATOM 2042 C CA . ARG A 1 260 ? -8.666 -39.881 7.999 1.00 76.06 260 ARG A CA 1
ATOM 2043 C C . ARG A 1 260 ? -10.099 -39.577 7.561 1.00 76.06 260 ARG A C 1
ATOM 2045 O O . ARG A 1 260 ? -10.353 -39.476 6.369 1.00 76.06 260 ARG A O 1
ATOM 2052 N N . GLU A 1 261 ? -11.015 -39.389 8.504 1.00 71.75 261 GLU A N 1
ATOM 2053 C CA . GLU A 1 261 ? -12.424 -39.084 8.243 1.00 71.75 261 GLU A CA 1
ATOM 2054 C C . GLU A 1 261 ? -12.587 -37.693 7.621 1.00 71.75 261 GLU A C 1
ATOM 2056 O O . GLU A 1 261 ? -13.356 -37.534 6.680 1.00 71.75 261 GLU A O 1
ATOM 2061 N N . ARG A 1 262 ? -11.824 -36.692 8.084 1.00 66.88 262 ARG A N 1
ATOM 2062 C CA . ARG A 1 262 ? -11.836 -35.338 7.498 1.00 66.88 262 ARG A CA 1
ATOM 2063 C C . ARG A 1 262 ? -11.213 -35.304 6.107 1.00 66.88 262 ARG A C 1
ATOM 2065 O O . ARG A 1 262 ? -11.683 -34.545 5.268 1.00 66.88 262 ARG A O 1
ATOM 2072 N N . LEU A 1 263 ? -10.190 -36.120 5.856 1.00 73.38 263 LEU A N 1
ATOM 2073 C CA . LEU A 1 263 ? -9.605 -36.275 4.521 1.00 73.38 263 LEU A CA 1
ATOM 2074 C C . LEU A 1 263 ? -10.550 -37.018 3.572 1.00 73.38 263 LEU A C 1
ATOM 2076 O O . LEU A 1 263 ? -10.701 -36.617 2.424 1.00 73.38 263 LEU A O 1
ATOM 2080 N N . ALA A 1 264 ? -11.221 -38.064 4.056 1.00 67.94 264 ALA A N 1
ATOM 2081 C CA . ALA A 1 264 ? -12.203 -38.812 3.280 1.00 67.94 264 ALA A CA 1
ATOM 2082 C C . ALA A 1 264 ? -13.444 -37.969 2.956 1.00 67.94 264 ALA A C 1
ATOM 2084 O O . ALA A 1 264 ? -13.937 -38.051 1.840 1.00 67.94 264 ALA A O 1
ATOM 2085 N N . ALA A 1 265 ? -13.894 -37.111 3.878 1.00 67.50 265 ALA A N 1
ATOM 2086 C CA . ALA A 1 265 ? -15.031 -36.211 3.669 1.00 67.50 265 ALA A CA 1
ATOM 2087 C C . ALA A 1 265 ? -14.832 -35.249 2.483 1.00 67.50 265 ALA A C 1
ATOM 2089 O O . ALA A 1 265 ? -15.787 -34.902 1.799 1.00 67.50 265 ALA A O 1
ATOM 2090 N N . VAL A 1 266 ? -13.588 -34.842 2.206 1.00 62.25 266 VAL A N 1
ATOM 2091 C CA . VAL A 1 266 ? -13.243 -34.029 1.024 1.00 62.25 266 VAL A CA 1
ATOM 2092 C C . VAL A 1 266 ? -13.461 -34.799 -0.281 1.00 62.25 266 VAL A C 1
ATOM 2094 O O . VAL A 1 266 ? -13.768 -34.199 -1.308 1.00 62.25 266 VAL A O 1
ATOM 2097 N N . LEU A 1 267 ? -13.290 -36.120 -0.238 1.00 60.94 267 LEU A N 1
ATOM 2098 C CA . LEU A 1 267 ? -13.465 -37.031 -1.368 1.00 60.94 267 LEU A CA 1
ATOM 2099 C C . LEU A 1 267 ? -14.850 -37.695 -1.372 1.00 60.94 267 LEU A C 1
ATOM 2101 O O . LEU A 1 267 ? -15.119 -38.548 -2.219 1.00 60.94 267 LEU A O 1
ATOM 2105 N N . ASP A 1 268 ? -15.728 -37.333 -0.438 1.00 60.16 268 ASP A N 1
ATOM 2106 C CA . ASP A 1 268 ? -17.035 -37.959 -0.312 1.00 60.16 268 ASP A CA 1
ATOM 2107 C C . ASP A 1 268 ? -17.907 -37.572 -1.514 1.00 60.16 268 ASP A C 1
ATOM 2109 O O . ASP A 1 268 ? -18.054 -36.399 -1.867 1.00 60.16 268 ASP A O 1
ATOM 2113 N N . GLY A 1 269 ? -18.421 -38.580 -2.217 1.00 51.81 269 GLY A N 1
ATOM 2114 C CA . GLY A 1 269 ? -19.129 -38.394 -3.486 1.00 51.81 269 GLY A CA 1
ATOM 2115 C C . GLY A 1 269 ? -18.247 -38.234 -4.737 1.00 51.81 269 GLY A C 1
ATOM 2116 O O . GLY A 1 269 ? -18.798 -37.991 -5.815 1.00 51.81 269 GLY A O 1
ATOM 2117 N N . PHE A 1 270 ? -16.919 -38.403 -4.648 1.00 50.94 270 PHE A N 1
ATOM 2118 C CA . PHE A 1 270 ? -16.078 -38.607 -5.834 1.00 50.94 270 PHE A CA 1
ATOM 2119 C C . PHE A 1 270 ? -16.248 -40.037 -6.357 1.00 50.94 270 PHE A C 1
ATOM 2121 O O . PHE A 1 270 ? -15.961 -41.014 -5.665 1.00 50.94 270 PHE A O 1
ATOM 2128 N N . VAL A 1 271 ? -16.700 -40.163 -7.607 1.00 53.59 271 VAL A N 1
ATOM 2129 C CA . VAL A 1 271 ? -16.665 -41.435 -8.334 1.00 53.59 271 VAL A CA 1
ATOM 2130 C C . VAL A 1 271 ? -15.272 -41.558 -8.932 1.00 53.59 271 VAL A C 1
ATOM 2132 O O . VAL A 1 271 ? -14.949 -40.893 -9.912 1.00 53.59 271 VAL A O 1
ATOM 2135 N N . PHE A 1 272 ? -14.430 -42.371 -8.307 1.00 59.34 272 PHE A N 1
ATOM 2136 C CA . PHE A 1 272 ? -13.218 -42.840 -8.961 1.00 59.34 272 PHE A CA 1
ATOM 2137 C C . PHE A 1 272 ? -13.633 -43.883 -9.993 1.00 59.34 272 PHE A C 1
ATOM 2139 O O . PHE A 1 272 ? -14.410 -44.785 -9.664 1.00 59.34 272 PHE A O 1
ATOM 2146 N N . ASP A 1 273 ? -13.127 -43.770 -11.223 1.00 59.88 273 ASP A N 1
ATOM 2147 C CA . ASP A 1 273 ? -13.223 -44.880 -12.165 1.00 59.88 273 ASP A CA 1
ATOM 2148 C C . ASP A 1 273 ? -12.679 -46.128 -11.472 1.00 59.88 273 ASP A C 1
ATOM 2150 O O . ASP A 1 273 ? -11.613 -46.098 -10.841 1.00 59.88 273 ASP A O 1
ATOM 2154 N N . ALA A 1 274 ? -13.442 -47.221 -11.547 1.00 54.66 274 ALA A N 1
ATOM 2155 C CA . ALA A 1 274 ? -12.957 -48.499 -11.065 1.00 54.66 274 ALA A CA 1
ATOM 2156 C C . ALA A 1 274 ? -11.603 -48.764 -11.742 1.00 54.66 274 ALA A C 1
ATOM 2158 O O . ALA A 1 274 ? -11.478 -48.506 -12.946 1.00 54.66 274 ALA A O 1
ATOM 2159 N N . PRO A 1 275 ? -10.583 -49.246 -11.005 1.00 57.69 275 PRO A N 1
ATOM 2160 C CA . PRO A 1 275 ? -9.320 -49.609 -11.628 1.00 57.69 275 PRO A CA 1
ATOM 2161 C C . PRO A 1 275 ? -9.634 -50.519 -12.812 1.00 57.69 275 PRO A C 1
ATOM 2163 O O . PRO A 1 275 ? -10.428 -51.454 -12.662 1.00 57.69 275 PRO A O 1
ATOM 2166 N N . ALA A 1 276 ? -9.068 -50.203 -13.983 1.00 57.25 276 ALA A N 1
ATOM 2167 C CA . ALA A 1 276 ? -9.284 -50.999 -15.182 1.00 57.25 276 ALA A CA 1
ATOM 2168 C C . ALA A 1 276 ? -9.111 -52.482 -14.809 1.00 57.25 276 ALA A C 1
ATOM 2170 O O . ALA A 1 276 ? -8.132 -52.811 -14.123 1.00 57.25 276 ALA A O 1
ATOM 2171 N N . PRO A 1 277 ? -10.071 -53.362 -15.151 1.00 61.56 277 PRO A N 1
ATOM 2172 C CA . PRO A 1 277 ? -9.972 -54.761 -14.778 1.00 61.56 277 PRO A CA 1
ATOM 2173 C C . PRO A 1 277 ? -8.623 -55.287 -15.261 1.00 61.56 277 PRO A C 1
ATOM 2175 O O . PRO A 1 277 ? -8.226 -55.063 -16.402 1.00 61.56 277 PRO A O 1
ATOM 2178 N N . TRP A 1 278 ? -7.899 -55.966 -14.370 1.00 62.91 278 TRP A N 1
ATOM 2179 C CA . TRP A 1 278 ? -6.533 -56.450 -14.619 1.00 62.91 278 TRP A CA 1
ATOM 2180 C C . TRP A 1 278 ? -6.475 -57.490 -15.749 1.00 62.91 278 TRP A C 1
ATOM 2182 O O . TRP A 1 278 ? -5.402 -57.927 -16.161 1.00 62.91 278 TRP A O 1
ATOM 2192 N N . HIS A 1 279 ? -7.642 -57.885 -16.249 1.00 63.56 279 HIS A N 1
ATOM 2193 C CA . HIS A 1 279 ? -7.836 -58.861 -17.292 1.00 63.56 279 HIS A CA 1
ATOM 2194 C C . HIS A 1 279 ? -8.735 -58.275 -18.376 1.00 63.56 279 HIS A C 1
ATOM 2196 O O . HIS A 1 279 ? -9.821 -57.764 -18.101 1.00 63.56 279 HIS A O 1
ATOM 2202 N N . ASP A 1 280 ? -8.270 -58.394 -19.616 1.00 70.44 280 ASP A N 1
ATOM 2203 C CA . ASP A 1 280 ? -9.069 -58.162 -20.811 1.00 70.44 280 ASP A CA 1
ATOM 2204 C C . ASP A 1 280 ? -10.290 -59.109 -20.793 1.00 70.44 280 ASP A C 1
ATOM 2206 O O . ASP A 1 280 ? -10.107 -60.328 -20.696 1.00 70.44 280 ASP A O 1
ATOM 2210 N N . PRO A 1 281 ? -11.534 -58.603 -20.888 1.00 66.94 281 PRO A N 1
ATOM 2211 C CA . PRO A 1 281 ? -12.733 -59.437 -20.964 1.00 66.94 281 PRO A CA 1
ATOM 2212 C C . PRO A 1 281 ? -12.660 -60.503 -22.068 1.00 66.94 281 PRO A C 1
ATOM 2214 O O . PRO A 1 281 ? -13.167 -61.610 -21.887 1.00 66.94 281 PRO A O 1
ATOM 2217 N N . ALA A 1 282 ? -11.967 -60.219 -23.178 1.00 71.00 282 ALA A N 1
ATOM 2218 C CA . ALA A 1 282 ? -11.751 -61.188 -24.250 1.00 71.00 282 ALA A CA 1
ATOM 2219 C C . ALA A 1 282 ? -10.734 -62.286 -23.883 1.00 71.00 282 ALA A C 1
ATOM 2221 O O . ALA A 1 282 ? -10.730 -63.354 -24.496 1.00 71.00 282 ALA A O 1
ATOM 2222 N N . ALA A 1 283 ? -9.858 -62.057 -22.901 1.00 72.12 283 ALA A N 1
ATOM 2223 C CA . ALA A 1 283 ? -8.982 -63.088 -22.344 1.00 72.12 283 ALA A CA 1
ATOM 2224 C C . ALA A 1 283 ? -9.737 -64.011 -21.373 1.00 72.12 283 ALA A C 1
ATOM 2226 O O . ALA A 1 283 ? -9.486 -65.212 -21.370 1.00 72.12 283 ALA A O 1
ATOM 2227 N N . ILE A 1 284 ? -10.700 -63.478 -20.612 1.00 67.75 284 ILE A N 1
ATOM 2228 C CA . ILE A 1 284 ? -11.566 -64.285 -19.736 1.00 67.75 284 ILE A CA 1
ATOM 2229 C C . ILE A 1 284 ? -12.506 -65.164 -20.568 1.00 67.75 284 ILE A C 1
ATOM 2231 O O . ILE A 1 284 ? -12.623 -66.348 -20.280 1.00 67.75 284 ILE A O 1
ATOM 2235 N N . ALA A 1 285 ? -13.126 -64.620 -21.622 1.00 72.19 285 ALA A N 1
ATOM 2236 C CA . ALA A 1 285 ? -14.000 -65.400 -22.503 1.00 72.19 285 ALA A CA 1
ATOM 2237 C C . ALA A 1 285 ? -13.254 -66.577 -23.157 1.00 72.19 285 ALA A C 1
ATOM 2239 O O . ALA A 1 285 ? -13.732 -67.704 -23.122 1.00 72.19 285 ALA A O 1
ATOM 2240 N N . ARG A 1 286 ? -12.027 -66.342 -23.644 1.00 70.94 286 ARG A N 1
ATOM 2241 C CA . ARG A 1 286 ? -11.177 -67.403 -24.209 1.00 70.94 286 ARG A CA 1
ATOM 2242 C C . ARG A 1 286 ? -10.782 -68.481 -23.199 1.00 70.94 286 ARG A C 1
ATOM 2244 O O . ARG A 1 286 ? -10.641 -69.624 -23.595 1.00 70.94 286 ARG A O 1
ATOM 2251 N N . ALA A 1 287 ? -10.617 -68.129 -21.924 1.00 67.69 287 ALA A N 1
ATOM 2252 C CA . ALA A 1 287 ? -10.277 -69.085 -20.870 1.00 67.69 287 ALA A CA 1
ATOM 2253 C C . ALA A 1 287 ? -11.474 -69.928 -20.384 1.00 67.69 287 ALA A C 1
ATOM 2255 O O . ALA A 1 287 ? -11.272 -70.875 -19.634 1.00 67.69 287 ALA A O 1
ATOM 2256 N N . VAL A 1 288 ? -12.708 -69.564 -20.756 1.00 67.50 288 VAL A N 1
ATOM 2257 C CA . VAL A 1 288 ? -13.933 -70.327 -20.442 1.00 67.50 288 VAL A CA 1
ATOM 2258 C C . VAL A 1 288 ? -14.335 -71.251 -21.604 1.00 67.50 288 VAL A C 1
ATOM 2260 O O . VAL A 1 288 ? -15.069 -72.211 -21.384 1.00 67.50 288 VAL A O 1
ATOM 2263 N N . ASP A 1 289 ? -13.834 -70.981 -22.814 1.00 59.41 289 ASP A N 1
ATOM 2264 C CA . ASP A 1 289 ? -14.068 -71.785 -24.023 1.00 59.41 289 ASP A CA 1
ATOM 2265 C C . ASP A 1 289 ? -13.014 -72.906 -24.245 1.00 59.41 289 ASP A C 1
ATOM 2267 O O . ASP A 1 289 ? -13.121 -73.649 -25.224 1.00 59.41 289 ASP A O 1
ATOM 2271 N N . GLU A 1 290 ? -12.020 -73.046 -23.352 1.00 47.50 290 GLU A N 1
ATOM 2272 C CA . GLU A 1 290 ? -11.082 -74.193 -23.244 1.00 47.50 290 GLU A CA 1
ATOM 2273 C C . GLU A 1 290 ? -11.478 -75.141 -22.100 1.00 47.50 290 GLU A C 1
ATOM 2275 O O . GLU A 1 290 ? -11.392 -76.376 -22.309 1.00 47.50 290 GLU A O 1
#

Mean predicted aligned error: 14.61 Å

Solvent-accessible surface area (backbone atoms only — not comparable to full-atom values): 16338 Å² total; per-residue (Å²): 132,85,80,76,79,87,46,71,67,58,56,51,48,51,50,53,51,50,52,48,53,41,12,27,47,30,52,45,41,62,46,105,84,42,72,56,87,53,69,66,60,39,51,53,48,48,48,47,51,50,51,46,61,73,44,56,90,72,48,39,36,68,68,55,51,50,60,67,46,59,92,50,60,67,68,60,49,52,54,47,53,51,40,27,37,75,34,54,22,34,37,66,76,57,102,50,92,90,63,59,44,32,41,71,34,67,57,18,52,54,30,37,55,52,50,51,47,45,70,75,59,32,73,60,56,49,46,57,49,50,52,53,50,49,46,51,47,68,64,38,88,83,56,48,71,65,57,50,50,51,49,40,53,52,50,23,52,52,31,43,54,49,19,49,52,38,44,51,40,62,71,51,54,71,65,63,36,54,76,48,44,77,76,57,66,62,51,67,58,51,44,52,51,53,52,48,43,49,50,54,50,42,73,76,39,60,89,44,48,70,56,48,49,52,26,52,52,22,43,51,47,26,52,50,24,49,49,51,39,52,48,53,50,50,57,44,34,73,71,68,71,56,80,84,80,56,57,72,68,57,47,51,50,47,72,73,69,53,53,72,67,64,56,45,58,77,50,60,89,63,83,70,78,72,76,76,69,98,58,59,68,72,57,53,54,56,68,72,77,109

Foldseek 3Di:
DDDDPPDPVNVVVVVVVVLLVLLLCLLQDLAPDDGDPDVVLNVLVVLQVVLLVVCPPVFDFPVSSCVSVVVDDPVSNVSSVVSCDVSVQKHQPDPDPPGRGIHGDPSNVVSSVVVVCCVPVNPQVVLVVLLVVLLVLLPPPPRDLVNLLVSLQVLLVVLQVLLVVLLVLLVDDLVSLLVCLVVLPCLVVSLVSLVVSLVSSCVVPVVSVVSSVSSNVSSVSSSVSSVSSVVSNVVVCVVVLDPPRDDPVRVVVCVVPPDPVVVVVSCVPPDDDDPDPPDDPVRVVVVVVD

pLDDT: mean 78.25, std 14.49, range [36.31, 97.25]

Secondary structure (DSSP, 8-state):
-------HHHHHHHHHHHHHHHHHHGGGEEETTEE---HHHHHHHHHHHHHHHHTGGG-EEHHHHHHHTTTS-HHHHHHHHHHHHHTTSEEESS--TT--EEEE-HHHHHHHHHHHHHHHHHHHHHHHHHHHHHHHHHHSTT--HHHHHHHHHHHHHHHHHHHHHHHHHHHS-HHHHHHTGGGGTTHHHHHHHHHHHHHHHHHH-GGGHHHHHHHHHHHHHHHHHHHHHHHHHHHHHHHH---TTS-HHHHHHHHHHS-HHHHHHHTTT--PPPPPPSS-HHHHHHHH--

Nearest PDB structures (foldseek):
  4tql-assembly1_A  TM=2.192E-01  e=7.000E+00  synthetic construct

Sequence (290 aa):
MPEQPLTLDAVLTDEAVLSTYRRMFAALARDSGAVVDDPVLVDIAETLFAAFAEAGEEWLTHEQMRFACRAYPADQFDNRLRVLRGLGAIREVFPKPNQLRYRASFTSVVGLMFVRRMMDDGGQSEMHRLLALEDLNVADPRTTMEEAGQSAVNLTRAFRLWALELVTLTMGTIEELREQAPKLWGTEEIARRAQGLHGTILTRWPELDRVCTDLRAAIYAYSDASRRAAGRLADSAGTTRNLTLLPTETWRTFAQTASRERLAAVLDGFVFDAPAPWHDPAAIARAVDE